Protein AF-A0A1G8WIM4-F1 (afdb_monomer_lite)

Structure (mmCIF, N/CA/C/O backbone):
data_AF-A0A1G8WIM4-F1
#
_entry.id   AF-A0A1G8WIM4-F1
#
loop_
_atom_site.group_PDB
_atom_site.id
_atom_site.type_symbol
_atom_site.label_atom_id
_atom_site.label_alt_id
_atom_site.label_comp_id
_atom_site.label_asym_id
_atom_site.label_entity_id
_atom_site.label_seq_id
_atom_site.pdbx_PDB_ins_code
_atom_site.Cartn_x
_atom_site.Cartn_y
_atom_site.Cartn_z
_atom_site.occupancy
_atom_site.B_iso_or_equiv
_atom_site.auth_seq_id
_atom_site.auth_comp_id
_atom_site.auth_asym_id
_atom_site.auth_atom_id
_atom_site.pdbx_PDB_model_num
ATOM 1 N N . MET A 1 1 ? 25.797 -44.965 15.305 1.00 33.16 1 MET A N 1
ATOM 2 C CA . MET A 1 1 ? 24.489 -44.712 14.661 1.00 33.16 1 MET A CA 1
ATOM 3 C C . MET A 1 1 ? 24.237 -43.220 14.837 1.00 33.16 1 MET A C 1
ATOM 5 O O . MET A 1 1 ? 23.707 -42.838 15.860 1.00 33.16 1 MET A O 1
ATOM 9 N N . ASN A 1 2 ? 24.920 -42.326 14.119 1.00 30.28 2 ASN A N 1
ATOM 10 C CA . ASN A 1 2 ? 24.835 -42.011 12.684 1.00 30.28 2 ASN A CA 1
ATOM 11 C C . ASN A 1 2 ? 23.398 -41.817 12.207 1.00 30.28 2 ASN A C 1
ATOM 13 O O . ASN A 1 2 ? 22.792 -42.790 11.785 1.00 30.28 2 ASN A O 1
ATOM 17 N N . LEU A 1 3 ? 22.921 -40.573 12.228 1.00 26.92 3 LEU A N 1
ATOM 18 C CA . LEU A 1 3 ? 22.074 -39.973 11.193 1.00 26.92 3 LEU A CA 1
ATOM 19 C C . LEU A 1 3 ? 22.177 -38.447 11.385 1.00 26.92 3 LEU A C 1
ATOM 21 O O . LEU A 1 3 ? 21.778 -37.928 12.417 1.00 26.92 3 LEU A O 1
ATOM 25 N N . ARG A 1 4 ? 23.078 -37.820 10.622 1.00 27.20 4 ARG A N 1
ATOM 26 C CA . ARG A 1 4 ? 22.805 -37.018 9.411 1.00 27.20 4 ARG A CA 1
ATOM 27 C C . ARG A 1 4 ? 22.527 -35.561 9.780 1.00 27.20 4 ARG A C 1
ATOM 29 O O . ARG A 1 4 ? 21.407 -35.194 10.099 1.00 27.20 4 ARG A O 1
ATOM 36 N N . GLY A 1 5 ? 23.604 -34.775 9.743 1.00 26.34 5 GLY A N 1
ATOM 37 C CA . GLY A 1 5 ? 23.534 -33.324 9.733 1.00 26.34 5 GLY A CA 1
ATOM 38 C C . GLY A 1 5 ? 22.832 -32.849 8.468 1.00 26.34 5 GLY A C 1
ATOM 39 O O . GLY A 1 5 ? 23.111 -33.345 7.375 1.00 26.34 5 GLY A O 1
ATOM 40 N N . VAL A 1 6 ? 21.909 -31.915 8.651 1.00 29.17 6 VAL A N 1
ATOM 41 C CA . VAL A 1 6 ? 21.393 -31.078 7.578 1.00 29.17 6 VAL A CA 1
ATOM 42 C C . VAL A 1 6 ? 22.391 -29.938 7.450 1.00 29.17 6 VAL A C 1
ATOM 44 O O . VAL A 1 6 ? 22.546 -29.123 8.355 1.00 29.17 6 VAL A O 1
ATOM 47 N N . VAL A 1 7 ? 23.148 -29.964 6.359 1.00 27.52 7 VAL A N 1
ATOM 48 C CA . VAL A 1 7 ? 23.887 -28.802 5.881 1.00 27.52 7 VAL A CA 1
ATOM 49 C C . VAL A 1 7 ? 22.820 -27.888 5.291 1.00 27.52 7 VAL A C 1
ATOM 51 O O . VAL A 1 7 ? 22.342 -28.149 4.193 1.00 27.52 7 VAL A O 1
ATOM 54 N N . ALA A 1 8 ? 22.383 -26.890 6.058 1.00 30.11 8 ALA A N 1
ATOM 55 C CA . ALA A 1 8 ? 21.673 -25.747 5.507 1.00 30.11 8 ALA A CA 1
ATOM 56 C C . ALA A 1 8 ? 22.700 -24.987 4.661 1.00 30.11 8 ALA A C 1
ATOM 58 O O . ALA A 1 8 ? 23.622 -24.363 5.188 1.00 30.11 8 ALA A O 1
ATOM 59 N N . GLY A 1 9 ? 22.640 -25.198 3.348 1.00 26.03 9 GLY A N 1
ATOM 60 C CA . GLY A 1 9 ? 23.455 -24.470 2.393 1.00 26.03 9 GLY A CA 1
ATOM 61 C C . GLY A 1 9 ? 22.952 -23.039 2.343 1.00 26.03 9 GLY A C 1
ATOM 62 O O . GLY A 1 9 ? 21.889 -22.790 1.795 1.00 26.03 9 GLY A O 1
ATOM 63 N N . ALA A 1 10 ? 23.713 -22.127 2.940 1.00 32.84 10 ALA A N 1
ATOM 64 C CA . ALA A 1 10 ? 23.569 -20.699 2.729 1.00 32.84 10 ALA A CA 1
ATOM 65 C C . ALA A 1 10 ? 23.830 -20.400 1.245 1.00 32.84 10 ALA A C 1
ATOM 67 O O . ALA A 1 10 ? 24.981 -20.377 0.801 1.00 32.84 10 ALA A O 1
ATOM 68 N N . LEU A 1 11 ? 22.761 -20.218 0.474 1.00 33.84 11 LEU A N 1
ATOM 69 C CA . LEU A 1 11 ? 22.814 -19.550 -0.819 1.00 33.84 11 LEU A CA 1
ATOM 70 C C . LEU A 1 11 ? 22.749 -18.052 -0.532 1.00 33.84 11 LEU A C 1
ATOM 72 O O . LEU A 1 11 ? 21.687 -17.447 -0.499 1.00 33.84 11 LEU A O 1
ATOM 76 N N . ALA A 1 12 ? 23.918 -17.466 -0.274 1.00 33.84 12 ALA A N 1
ATOM 77 C CA . ALA A 1 12 ? 24.095 -16.029 -0.384 1.00 33.84 12 ALA A CA 1
ATOM 78 C C . ALA A 1 12 ? 23.872 -15.665 -1.859 1.00 33.84 12 ALA A C 1
ATOM 80 O O . ALA A 1 12 ? 24.777 -15.815 -2.681 1.00 33.84 12 ALA A O 1
ATOM 81 N N . LEU A 1 13 ? 22.644 -15.276 -2.204 1.00 44.47 13 LEU A N 1
ATOM 82 C CA . LEU A 1 13 ? 22.266 -14.847 -3.546 1.00 44.47 13 LEU A CA 1
ATOM 83 C C . LEU A 1 13 ? 22.893 -13.480 -3.815 1.00 44.47 13 LEU A C 1
ATOM 85 O O . LEU A 1 13 ? 22.292 -12.426 -3.617 1.00 44.47 13 LEU A O 1
ATOM 89 N N . ALA A 1 14 ? 24.141 -13.510 -4.269 1.00 37.72 14 ALA A N 1
ATOM 90 C CA . ALA A 1 14 ? 24.820 -12.378 -4.871 1.00 37.72 14 ALA A CA 1
ATOM 91 C C . ALA A 1 14 ? 24.274 -12.139 -6.291 1.00 37.72 14 ALA A C 1
ATOM 93 O O . ALA A 1 14 ? 25.011 -12.229 -7.263 1.00 37.72 14 ALA A O 1
ATOM 94 N N . LEU A 1 15 ? 22.989 -11.795 -6.425 1.00 42.91 15 LEU A N 1
ATOM 95 C CA . LEU A 1 15 ? 22.410 -11.378 -7.712 1.00 42.91 15 LEU A CA 1
ATOM 96 C C . LEU A 1 15 ? 22.762 -9.924 -8.089 1.00 42.91 15 LEU A C 1
ATOM 98 O O . LEU A 1 15 ? 22.266 -9.383 -9.071 1.00 42.91 15 LEU A O 1
ATOM 102 N N . THR A 1 16 ? 23.678 -9.288 -7.354 1.00 46.38 16 THR A N 1
ATOM 103 C CA . THR A 1 16 ? 24.253 -7.985 -7.705 1.00 46.38 16 THR A CA 1
ATOM 104 C C . THR A 1 16 ? 25.777 -8.031 -7.591 1.00 46.38 16 THR A C 1
ATOM 106 O O . THR A 1 16 ? 26.368 -7.483 -6.660 1.00 46.38 16 THR A O 1
ATOM 109 N N . GLY A 1 17 ? 26.453 -8.708 -8.522 1.00 39.34 17 GLY A N 1
ATOM 110 C CA . GLY A 1 17 ? 27.916 -8.676 -8.545 1.00 39.34 17 GLY A CA 1
ATOM 111 C C . GLY A 1 17 ? 28.580 -9.536 -9.614 1.00 39.34 17 GLY A C 1
ATOM 112 O O . GLY A 1 17 ? 28.962 -10.661 -9.333 1.00 39.34 17 GLY A O 1
ATOM 113 N N . CYS A 1 18 ? 28.867 -8.925 -10.771 1.00 39.56 18 CYS A N 1
ATOM 114 C CA . CYS A 1 18 ? 29.699 -9.424 -11.887 1.00 39.56 18 CYS A CA 1
ATOM 115 C C . CYS A 1 18 ? 28.986 -10.131 -13.058 1.00 39.56 18 CYS A C 1
ATOM 117 O O . CYS A 1 18 ? 29.574 -11.001 -13.695 1.00 39.56 18 CYS A O 1
ATOM 119 N N . GLY A 1 19 ? 27.783 -9.691 -13.431 1.00 42.28 19 GLY A N 1
ATOM 120 C CA . GLY A 1 19 ? 27.241 -9.915 -14.778 1.00 42.28 19 GLY A CA 1
ATOM 121 C C . GLY A 1 19 ? 27.722 -8.842 -15.766 1.00 42.28 19 GLY A C 1
ATOM 122 O O . GLY A 1 19 ? 27.848 -7.670 -15.408 1.00 42.28 19 GLY A O 1
ATOM 123 N N . THR A 1 20 ? 28.011 -9.216 -17.017 1.00 42.28 20 THR A N 1
ATOM 124 C CA . THR A 1 20 ? 28.335 -8.235 -18.071 1.00 42.28 20 THR A CA 1
ATOM 125 C C . THR A 1 20 ? 27.023 -7.692 -18.630 1.00 42.28 20 THR A C 1
ATOM 127 O O . THR A 1 20 ? 26.281 -8.452 -19.238 1.00 42.28 20 THR A O 1
ATOM 130 N N . ALA A 1 21 ? 26.729 -6.404 -18.427 1.00 50.19 21 ALA A N 1
ATOM 131 C CA . ALA A 1 21 ? 25.498 -5.789 -18.926 1.00 50.19 21 ALA A CA 1
ATOM 132 C C . ALA A 1 21 ? 25.381 -5.929 -20.456 1.00 50.19 21 ALA A C 1
ATOM 134 O O . ALA A 1 21 ? 26.256 -5.473 -21.204 1.00 50.19 21 ALA A O 1
ATOM 135 N N . THR A 1 22 ? 24.300 -6.543 -20.929 1.00 52.84 22 THR A N 1
ATOM 136 C CA . THR A 1 22 ? 24.004 -6.715 -22.354 1.00 52.84 22 THR A CA 1
ATOM 137 C C . THR A 1 22 ? 23.179 -5.530 -22.860 1.00 52.84 22 THR A C 1
ATOM 139 O O . THR A 1 22 ? 22.085 -5.253 -22.382 1.00 52.84 22 THR A O 1
ATOM 142 N N . MET A 1 23 ? 23.681 -4.809 -23.871 1.00 41.31 23 MET A N 1
ATOM 143 C CA . MET A 1 23 ? 22.887 -3.809 -24.601 1.00 41.31 23 MET A CA 1
ATOM 144 C C . MET A 1 23 ? 21.951 -4.531 -25.583 1.00 41.31 23 MET A C 1
ATOM 146 O O . MET A 1 23 ? 22.309 -4.711 -26.748 1.00 41.31 23 MET A O 1
ATOM 150 N N . GLY A 1 24 ? 20.792 -5.005 -25.119 1.00 42.28 24 GLY A N 1
ATOM 151 C CA . GLY A 1 24 ? 19.876 -5.779 -25.970 1.00 42.28 24 GLY A CA 1
ATOM 152 C C . GLY A 1 24 ? 18.413 -5.892 -25.531 1.00 42.28 24 GLY A C 1
ATOM 153 O O . GLY A 1 24 ? 17.648 -6.541 -26.243 1.00 42.28 24 GLY A O 1
ATOM 154 N N . GLY A 1 25 ? 18.001 -5.282 -24.417 1.00 55.16 25 GLY A N 1
ATOM 155 C CA . GLY A 1 25 ? 16.616 -5.339 -23.945 1.00 55.16 25 GLY A CA 1
ATOM 156 C C . GLY A 1 25 ? 15.620 -4.563 -24.808 1.00 55.16 25 GLY A C 1
ATOM 157 O O . GLY A 1 25 ? 15.964 -3.593 -25.489 1.00 55.16 25 GLY A O 1
ATOM 158 N N . LYS A 1 26 ? 14.345 -4.970 -24.743 1.00 60.34 26 LYS A N 1
ATOM 159 C CA . LYS A 1 26 ? 13.217 -4.132 -25.186 1.00 60.34 26 LYS A CA 1
ATOM 160 C C . LYS A 1 26 ? 13.270 -2.781 -24.460 1.00 60.34 26 LYS A C 1
ATOM 162 O O . LYS A 1 26 ? 13.665 -2.721 -23.291 1.00 60.34 26 LYS A O 1
ATOM 167 N N . GLU A 1 27 ? 12.854 -1.716 -25.151 1.00 67.81 27 GLU A N 1
ATOM 168 C CA . GLU A 1 27 ? 12.740 -0.390 -24.538 1.00 67.81 27 GLU A CA 1
ATOM 169 C C . GLU A 1 27 ? 11.874 -0.469 -23.266 1.00 67.81 27 GLU A C 1
ATOM 171 O O . GLU A 1 27 ? 10.867 -1.193 -23.258 1.00 67.81 27 GLU A O 1
ATOM 176 N N . PRO A 1 28 ? 12.266 0.227 -22.182 1.00 75.75 28 PRO A N 1
ATOM 177 C CA . PRO A 1 28 ? 11.427 0.335 -21.000 1.00 75.75 28 PRO A CA 1
ATOM 178 C C . PRO A 1 28 ? 10.058 0.923 -21.360 1.00 75.75 28 PRO A C 1
ATOM 180 O O . PRO A 1 28 ? 9.949 1.756 -22.261 1.00 75.75 28 PRO A O 1
ATOM 183 N N . PHE A 1 29 ? 9.014 0.493 -20.657 1.00 83.50 29 PHE A N 1
ATOM 184 C CA . PHE A 1 29 ? 7.684 1.080 -20.807 1.00 83.50 29 PHE A CA 1
ATOM 185 C C . PHE A 1 29 ? 7.574 2.355 -19.974 1.00 83.50 29 PHE A C 1
ATOM 187 O O . PHE A 1 29 ? 8.261 2.511 -18.969 1.00 83.50 29 PHE A O 1
ATOM 194 N N . SER A 1 30 ? 6.708 3.269 -20.399 1.00 86.50 30 SER A N 1
ATOM 195 C CA . SER A 1 30 ? 6.348 4.458 -19.629 1.00 86.50 30 SER A CA 1
ATOM 196 C C . SER A 1 30 ? 5.085 4.201 -18.822 1.00 86.50 30 SER A C 1
ATOM 198 O O . SER A 1 30 ? 4.177 3.519 -19.302 1.00 86.50 30 SER A O 1
ATOM 200 N N . LEU A 1 31 ? 4.990 4.817 -17.649 1.00 93.44 31 LEU A N 1
ATOM 201 C CA . LEU A 1 31 ? 3.772 4.782 -16.857 1.00 93.44 31 LEU A CA 1
ATOM 202 C C . LEU A 1 31 ? 2.818 5.892 -17.331 1.00 93.44 31 LEU A C 1
ATOM 204 O O . LEU A 1 31 ? 3.231 7.052 -17.378 1.00 93.44 31 LEU A O 1
ATOM 208 N N . PRO A 1 32 ? 1.567 5.592 -17.717 1.00 95.06 32 PRO A N 1
ATOM 209 C CA . PRO A 1 32 ? 0.634 6.645 -18.083 1.00 95.06 32 PRO A CA 1
ATOM 210 C C . PRO A 1 32 ? 0.218 7.472 -16.870 1.00 95.06 32 PRO A C 1
ATOM 212 O O . PRO A 1 32 ? 0.096 6.950 -15.766 1.00 95.06 32 PRO A O 1
ATOM 215 N N . VAL A 1 33 ? -0.035 8.761 -17.095 1.00 94.50 33 VAL A N 1
ATOM 216 C CA . VAL A 1 33 ? -0.500 9.692 -16.063 1.00 94.50 33 VAL A CA 1
ATOM 217 C C . VAL A 1 33 ? -1.747 10.422 -16.538 1.00 94.50 33 VAL A C 1
ATOM 219 O O . VAL A 1 33 ? -1.848 10.867 -17.684 1.00 94.50 33 VAL A O 1
ATOM 222 N N . GLY A 1 34 ? -2.730 10.523 -15.650 1.00 90.81 34 GLY A N 1
ATOM 223 C CA . GLY A 1 34 ? -4.006 11.160 -15.939 1.00 90.81 34 GLY A CA 1
ATOM 224 C C . GLY A 1 34 ? -3.900 12.691 -15.980 1.00 90.81 34 GLY A C 1
ATOM 225 O O . GLY A 1 34 ? -3.025 13.278 -15.344 1.00 90.81 34 GLY A O 1
ATOM 226 N N . PRO A 1 35 ? -4.816 13.373 -16.689 1.00 87.69 35 PRO A N 1
ATOM 227 C CA . PRO A 1 35 ? -4.815 14.834 -16.790 1.00 87.69 35 PRO A CA 1
ATOM 228 C C . PRO A 1 35 ? -5.368 15.537 -15.540 1.00 87.69 35 PRO A C 1
ATOM 230 O O . PRO A 1 35 ? -5.268 16.760 -15.430 1.00 87.69 35 PRO A O 1
ATOM 233 N N . THR A 1 36 ? -5.997 14.796 -14.625 1.00 90.06 36 THR A N 1
ATOM 234 C CA . THR A 1 36 ? -6.619 15.331 -13.412 1.00 90.06 36 THR A CA 1
ATOM 235 C C . THR A 1 36 ? -6.201 14.529 -12.195 1.00 90.06 36 THR A C 1
ATOM 237 O O . THR A 1 36 ? -5.927 13.336 -12.293 1.00 90.06 36 THR A O 1
ATOM 240 N N . GLU A 1 37 ? -6.175 15.200 -11.045 1.00 91.75 37 GLU A N 1
ATOM 241 C CA . GLU A 1 37 ? -5.889 14.561 -9.767 1.00 91.75 37 GLU A CA 1
ATOM 242 C C . GLU A 1 37 ? -7.181 14.218 -9.004 1.00 91.75 37 GLU A C 1
ATOM 244 O O . GLU A 1 37 ? -8.225 14.890 -9.118 1.00 91.75 37 GLU A O 1
ATOM 249 N N . TRP A 1 38 ? -7.106 13.159 -8.204 1.00 93.00 38 TRP A N 1
ATOM 250 C CA . TRP A 1 38 ? -8.036 12.870 -7.114 1.00 93.00 38 TRP A CA 1
ATOM 251 C C . TRP A 1 38 ? -7.297 12.870 -5.774 1.00 93.00 38 TRP A C 1
ATOM 253 O O . TRP A 1 38 ? -6.069 12.912 -5.722 1.00 93.00 38 TRP A O 1
ATOM 263 N N . ASP A 1 39 ? -8.050 12.844 -4.681 1.00 93.00 39 ASP A N 1
ATOM 264 C CA . ASP A 1 39 ? -7.461 12.680 -3.358 1.00 93.00 39 ASP A CA 1
ATOM 265 C C . ASP A 1 39 ? -7.024 11.219 -3.168 1.00 93.00 39 ASP A C 1
ATOM 267 O O . ASP A 1 39 ? -7.824 10.366 -2.792 1.00 93.00 39 ASP A O 1
ATOM 271 N N . ALA A 1 40 ? -5.763 10.927 -3.492 1.00 90.88 40 ALA A N 1
ATOM 272 C CA . ALA A 1 40 ? -5.197 9.580 -3.427 1.00 90.88 40 ALA A CA 1
ATOM 273 C C . ALA A 1 40 ? -4.902 9.102 -1.989 1.00 90.88 40 ALA A C 1
ATOM 275 O O . ALA A 1 40 ? -4.469 7.964 -1.803 1.00 90.88 40 ALA A O 1
ATOM 276 N N . THR A 1 41 ? -5.122 9.943 -0.970 1.00 92.38 41 THR A N 1
ATOM 277 C CA . THR A 1 41 ? -5.069 9.525 0.442 1.00 92.38 41 THR A CA 1
ATOM 278 C C . THR A 1 41 ? -6.460 9.248 1.018 1.00 92.38 41 THR A C 1
ATOM 280 O O . THR A 1 41 ? -6.577 8.734 2.134 1.00 92.38 41 THR A O 1
ATOM 283 N N . ALA A 1 42 ? -7.526 9.526 0.260 1.00 94.69 42 ALA A N 1
ATOM 284 C CA . ALA A 1 42 ? -8.881 9.176 0.653 1.00 94.69 42 ALA A CA 1
ATOM 285 C C . ALA A 1 42 ? -9.070 7.647 0.725 1.00 94.69 42 ALA A C 1
ATOM 287 O O . ALA A 1 42 ? -8.436 6.911 -0.036 1.00 94.69 42 ALA A O 1
ATOM 288 N N . PRO A 1 43 ? -9.991 7.155 1.577 1.00 95.44 43 PRO A N 1
ATOM 289 C CA . PRO A 1 43 ? -10.331 5.741 1.620 1.00 95.44 43 PRO A CA 1
ATOM 290 C C . PRO A 1 43 ? -10.738 5.221 0.244 1.00 95.44 43 PRO A C 1
ATOM 292 O O . PRO A 1 43 ? -11.568 5.840 -0.435 1.00 95.44 43 PRO A O 1
ATOM 295 N N . ALA A 1 44 ? -10.186 4.069 -0.128 1.00 95.50 44 ALA A N 1
ATOM 296 C CA . ALA A 1 44 ? -10.434 3.463 -1.422 1.00 95.50 44 ALA A CA 1
ATOM 297 C C . ALA A 1 44 ? -10.712 1.970 -1.329 1.00 95.50 44 ALA A C 1
ATOM 299 O O . ALA A 1 44 ? -10.065 1.235 -0.580 1.00 95.50 44 ALA A O 1
ATOM 300 N N . TRP A 1 45 ? -11.704 1.541 -2.098 1.00 95.88 45 TRP A N 1
ATOM 301 C CA . TRP A 1 45 ? -12.111 0.150 -2.193 1.00 95.88 45 TRP A CA 1
ATOM 302 C C . TRP A 1 45 ? -12.724 -0.116 -3.555 1.00 95.88 45 TRP A C 1
ATOM 304 O O . TRP A 1 45 ? -13.410 0.731 -4.126 1.00 95.88 45 TRP A O 1
ATOM 314 N N . TYR A 1 46 ? -12.481 -1.307 -4.064 1.00 95.00 46 TYR A N 1
ATOM 315 C CA . TYR A 1 46 ? -13.130 -1.824 -5.248 1.00 95.00 46 TYR A CA 1
ATOM 316 C C . TYR A 1 46 ? -14.247 -2.773 -4.820 1.00 95.00 46 TYR A C 1
ATOM 318 O O . TYR A 1 46 ? -14.054 -3.595 -3.922 1.00 95.00 46 TYR A O 1
ATOM 326 N N . ALA A 1 47 ? -15.414 -2.627 -5.436 1.00 92.38 47 ALA A N 1
ATOM 327 C CA . ALA A 1 47 ? -16.552 -3.515 -5.272 1.00 92.38 47 ALA A CA 1
ATOM 328 C C . ALA A 1 47 ? -17.359 -3.560 -6.573 1.00 92.38 47 ALA A C 1
ATOM 330 O O . ALA A 1 47 ? -17.618 -2.513 -7.171 1.00 92.38 47 ALA A O 1
ATOM 331 N N . ASP A 1 48 ? -17.758 -4.758 -7.001 1.00 88.81 48 ASP A N 1
ATOM 332 C CA . ASP A 1 48 ? -18.679 -4.966 -8.129 1.00 88.81 48 ASP A CA 1
ATOM 333 C C . ASP A 1 48 ? -18.288 -4.186 -9.405 1.00 88.81 48 ASP A C 1
ATOM 335 O O . ASP A 1 48 ? -19.081 -3.435 -9.979 1.00 88.81 48 ASP A O 1
ATOM 339 N N . GLY A 1 49 ? -17.024 -4.290 -9.827 1.00 91.81 49 GLY A N 1
ATOM 340 C CA . GLY A 1 49 ? -16.522 -3.623 -11.036 1.00 91.81 49 GLY A CA 1
ATOM 341 C C . GLY A 1 49 ? -16.208 -2.131 -10.879 1.00 91.81 49 GLY A C 1
ATOM 342 O O . GLY A 1 49 ? -15.704 -1.503 -11.817 1.00 91.81 49 GLY A O 1
ATOM 343 N N . THR A 1 50 ? -16.469 -1.555 -9.704 1.00 95.38 50 THR A N 1
ATOM 344 C CA . THR A 1 50 ? -16.330 -0.122 -9.430 1.00 95.38 50 THR A CA 1
ATOM 345 C C . THR A 1 50 ? -15.280 0.132 -8.360 1.00 95.38 50 THR A C 1
ATOM 347 O O . THR A 1 50 ? -15.365 -0.378 -7.247 1.00 95.38 50 THR A O 1
ATOM 350 N N . LEU A 1 51 ? -14.308 0.988 -8.667 1.00 96.69 51 LEU A N 1
ATOM 351 C CA . LEU A 1 51 ? -13.410 1.556 -7.671 1.00 96.69 51 LEU A CA 1
ATOM 352 C C . LEU A 1 51 ? -14.027 2.826 -7.088 1.00 96.69 51 LEU A C 1
ATOM 354 O O . LEU A 1 51 ? -14.372 3.762 -7.810 1.00 96.69 51 LEU A O 1
ATOM 358 N N . HIS A 1 52 ? -14.101 2.875 -5.769 1.00 96.31 52 HIS A N 1
ATOM 359 C CA . HIS A 1 52 ? -14.476 4.038 -4.985 1.00 96.31 52 HIS A CA 1
ATOM 360 C C . HIS A 1 52 ? -13.216 4.690 -4.416 1.00 96.31 52 HIS A C 1
ATOM 362 O O . HIS A 1 52 ? -12.364 4.001 -3.863 1.00 96.31 52 HIS A O 1
ATOM 368 N N . VAL A 1 53 ? -13.113 6.016 -4.528 1.00 96.06 53 VAL A N 1
ATOM 369 C CA . VAL A 1 53 ? -12.014 6.819 -3.966 1.00 96.06 53 VAL A CA 1
ATOM 370 C C . VAL A 1 53 ? -12.620 8.052 -3.304 1.00 96.06 53 VAL A C 1
ATOM 372 O O . VAL A 1 53 ? -13.031 9.006 -3.977 1.00 96.06 53 VAL A O 1
ATOM 375 N N . GLY A 1 54 ? -12.750 8.022 -1.978 1.00 93.19 54 GLY A N 1
ATOM 376 C CA . GLY A 1 54 ? -13.477 9.043 -1.226 1.00 93.19 54 GLY A CA 1
ATOM 377 C C . GLY A 1 54 ? -14.914 9.217 -1.737 1.00 93.19 54 GLY A C 1
ATOM 378 O O . GLY A 1 54 ? -15.755 8.338 -1.581 1.00 93.19 54 GLY A O 1
ATOM 379 N N . GLN A 1 55 ? -15.209 10.368 -2.350 1.00 90.94 55 GLN A N 1
ATOM 380 C CA . GLN A 1 55 ? -16.526 10.665 -2.943 1.00 90.94 55 GLN A CA 1
ATOM 381 C C . GLN A 1 55 ? -16.620 10.359 -4.447 1.00 90.94 55 GLN A C 1
ATOM 383 O O . GLN A 1 55 ? -17.680 10.554 -5.046 1.00 90.94 55 GLN A O 1
ATOM 388 N N . ARG A 1 56 ? -15.519 9.946 -5.081 1.00 94.06 56 ARG A N 1
ATOM 389 C CA . ARG A 1 56 ? -15.462 9.637 -6.512 1.00 94.06 56 ARG A CA 1
ATOM 390 C C . ARG A 1 56 ? -15.597 8.140 -6.749 1.00 94.06 56 ARG A C 1
ATOM 392 O O . ARG A 1 56 ? -15.318 7.329 -5.871 1.00 94.06 56 ARG A O 1
ATOM 399 N N . THR A 1 57 ? -16.016 7.800 -7.962 1.00 95.56 57 THR A N 1
ATOM 400 C CA . THR A 1 57 ? -16.075 6.419 -8.444 1.00 95.56 57 THR A CA 1
ATOM 401 C C . THR A 1 57 ? -15.573 6.357 -9.879 1.00 95.56 57 THR A C 1
ATOM 403 O O . THR A 1 57 ? -15.768 7.317 -10.629 1.00 95.56 57 THR A O 1
ATOM 406 N N . VAL A 1 58 ? -14.927 5.251 -10.241 1.00 96.25 58 VAL A N 1
ATOM 407 C CA . VAL A 1 58 ? -14.531 4.917 -11.614 1.00 96.25 58 VAL A CA 1
ATOM 408 C C . VAL A 1 58 ? -14.790 3.434 -11.873 1.00 96.25 58 VAL A C 1
ATOM 410 O O . VAL A 1 58 ? -14.613 2.602 -10.985 1.00 96.25 58 VAL A O 1
ATOM 413 N N . GLU A 1 59 ? -15.220 3.098 -13.084 1.00 96.12 59 GLU A N 1
ATOM 414 C CA . GLU A 1 59 ? -15.411 1.706 -13.499 1.00 96.12 59 GLU A CA 1
ATOM 415 C C . GLU A 1 59 ? -14.059 1.100 -13.900 1.00 96.12 59 GLU A C 1
ATOM 417 O O . GLU A 1 59 ? -13.365 1.649 -14.759 1.00 96.12 59 GLU A O 1
ATOM 422 N N . LEU A 1 60 ? -13.691 -0.029 -13.289 1.00 94.69 60 LEU A N 1
ATOM 423 C CA . LEU A 1 60 ? -12.520 -0.832 -13.679 1.00 94.69 60 LEU A CA 1
ATOM 424 C C . LEU A 1 60 ? -12.927 -2.088 -14.467 1.00 94.69 60 LEU A C 1
ATOM 426 O O . LEU A 1 60 ? -12.139 -2.623 -15.250 1.00 94.69 60 LEU A O 1
ATOM 430 N N . GLY A 1 61 ? -14.187 -2.509 -14.319 1.00 89.94 61 GLY A N 1
ATOM 431 C CA . GLY A 1 61 ? -14.722 -3.746 -14.879 1.00 89.94 61 GLY A CA 1
ATOM 432 C C . GLY A 1 61 ? -14.545 -4.930 -13.934 1.00 89.94 61 GLY A C 1
ATOM 433 O O . GLY A 1 61 ? -13.916 -4.817 -12.892 1.00 89.94 61 GLY A O 1
ATOM 434 N N . ASP A 1 62 ? -15.109 -6.070 -14.320 1.00 81.06 62 ASP A N 1
ATOM 435 C CA . ASP A 1 62 ? -15.459 -7.161 -13.396 1.00 81.06 62 ASP A CA 1
ATOM 436 C C . ASP A 1 62 ? -14.272 -7.962 -12.835 1.00 81.06 62 ASP A C 1
ATOM 438 O O . ASP A 1 62 ? -14.460 -8.836 -11.995 1.00 81.06 62 ASP A O 1
ATOM 442 N N . ARG A 1 63 ? -13.048 -7.687 -13.296 1.00 87.44 63 ARG A N 1
ATOM 443 C CA . ARG A 1 63 ? -11.850 -8.409 -12.870 1.00 87.44 63 ARG A CA 1
ATOM 444 C C . ARG A 1 63 ? -10.712 -7.455 -12.569 1.00 87.44 63 ARG A C 1
ATOM 446 O O . ARG A 1 63 ? -10.069 -6.958 -13.493 1.00 87.44 63 ARG A O 1
ATOM 453 N N . VAL A 1 64 ? -10.439 -7.298 -11.282 1.00 91.31 64 VAL A N 1
ATOM 454 C CA . VAL A 1 64 ? -9.273 -6.615 -10.728 1.00 91.31 64 VAL A CA 1
ATOM 455 C C . VAL A 1 64 ? -8.623 -7.595 -9.760 1.00 91.31 64 VAL A C 1
ATOM 457 O O . VAL A 1 64 ? -9.312 -8.126 -8.895 1.00 91.31 64 VAL A O 1
ATOM 460 N N . ASP A 1 65 ? -7.330 -7.860 -9.932 1.00 90.69 65 ASP A N 1
ATOM 461 C CA . ASP A 1 65 ? -6.584 -8.777 -9.063 1.00 90.69 65 ASP A CA 1
ATOM 462 C C . ASP A 1 65 ? -5.956 -7.999 -7.883 1.00 90.6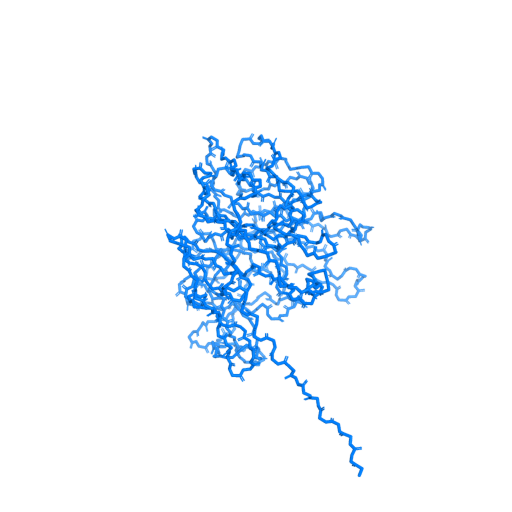9 65 ASP A C 1
ATOM 464 O O . ASP A 1 65 ? -6.097 -8.377 -6.722 1.00 90.69 65 ASP A O 1
ATOM 468 N N . HIS A 1 66 ? -5.355 -6.839 -8.174 1.00 91.50 66 HIS A N 1
ATOM 469 C CA . HIS A 1 66 ? -4.751 -5.916 -7.206 1.00 91.50 66 HIS A CA 1
ATOM 470 C C . HIS A 1 66 ? -4.823 -4.479 -7.735 1.00 91.50 66 HIS A C 1
ATOM 472 O O . HIS A 1 66 ? -4.909 -4.271 -8.948 1.00 91.50 66 HIS A O 1
ATOM 478 N N . PHE A 1 67 ? -4.781 -3.474 -6.857 1.00 94.69 67 PHE A N 1
ATOM 479 C CA . PHE A 1 67 ? -4.683 -2.074 -7.264 1.00 94.69 67 PHE A CA 1
ATOM 480 C C . PHE A 1 67 ? -3.902 -1.216 -6.265 1.00 94.69 67 PHE A C 1
ATOM 482 O O . PHE A 1 67 ? -3.886 -1.490 -5.061 1.00 94.69 67 PHE A O 1
ATOM 489 N N . VAL A 1 68 ? -3.313 -0.137 -6.785 1.00 95.44 68 VAL A N 1
ATOM 490 C CA . VAL A 1 68 ? -2.722 0.966 -6.020 1.00 95.44 68 VAL A CA 1
ATOM 491 C C . VAL A 1 68 ? -3.103 2.318 -6.628 1.00 95.44 68 VAL A C 1
ATOM 493 O O . VAL A 1 68 ? -3.208 2.481 -7.847 1.00 95.44 68 VAL A O 1
ATOM 496 N N . LEU A 1 69 ? -3.318 3.310 -5.774 1.00 95.38 69 LEU A N 1
ATOM 497 C CA . LEU A 1 69 ? -3.692 4.666 -6.138 1.00 95.38 69 LEU A CA 1
ATOM 498 C C . LEU A 1 69 ? -2.461 5.535 -6.383 1.00 95.38 69 LEU A C 1
ATOM 500 O O . LEU A 1 69 ? -1.620 5.729 -5.505 1.00 95.38 69 LEU A O 1
ATOM 504 N N . GLY A 1 70 ? -2.416 6.135 -7.568 1.00 94.75 70 GLY A N 1
ATOM 505 C CA . GLY A 1 70 ? -1.603 7.310 -7.846 1.00 94.75 70 GLY A CA 1
ATOM 506 C C . GLY A 1 70 ? -2.423 8.600 -7.704 1.00 94.75 70 GLY A C 1
ATOM 507 O O . GLY A 1 70 ? -3.651 8.558 -7.613 1.00 94.75 70 GLY A O 1
ATOM 508 N N . PRO A 1 71 ? -1.777 9.776 -7.736 1.00 93.75 71 PRO A N 1
ATOM 509 C CA . PRO A 1 71 ? -2.459 11.068 -7.697 1.00 93.75 71 PRO A CA 1
ATOM 510 C C . PRO A 1 71 ? -3.384 11.292 -8.900 1.00 93.75 71 PRO A C 1
ATOM 512 O O . PRO A 1 71 ? -4.415 11.942 -8.756 1.00 93.75 71 PRO A O 1
ATOM 515 N N . THR A 1 72 ? -3.039 10.752 -10.075 1.00 94.69 72 THR A N 1
ATOM 516 C CA . THR A 1 72 ? -3.736 11.027 -11.346 1.00 94.69 72 THR A CA 1
ATOM 517 C C . THR A 1 72 ? -4.663 9.901 -11.827 1.00 94.69 72 THR A C 1
ATOM 519 O O . THR A 1 72 ? -5.354 10.036 -12.843 1.00 94.69 72 THR A O 1
ATOM 522 N N . GLY A 1 73 ? -4.692 8.777 -11.112 1.00 95.88 73 GLY A N 1
ATOM 523 C CA . GLY A 1 73 ? -5.451 7.587 -11.480 1.00 95.88 73 GLY A CA 1
ATOM 524 C C . GLY A 1 73 ? -5.044 6.369 -10.656 1.00 95.88 73 GLY A C 1
ATOM 525 O O . GLY A 1 73 ? -4.312 6.483 -9.675 1.00 95.88 73 GLY A O 1
ATOM 526 N N . VAL A 1 74 ? -5.546 5.203 -11.042 1.00 96.88 74 VAL A N 1
ATOM 527 C CA . VAL A 1 74 ? -5.283 3.917 -10.389 1.00 96.88 74 VAL A CA 1
ATOM 528 C C . VAL A 1 74 ? -4.488 3.014 -11.321 1.00 96.88 74 VAL A C 1
ATOM 530 O O . VAL A 1 74 ? -4.802 2.906 -12.509 1.00 96.88 74 VAL A O 1
ATOM 533 N N . TYR A 1 75 ? -3.487 2.343 -10.764 1.00 96.25 75 TYR A N 1
ATOM 534 C CA . TYR A 1 75 ? -2.761 1.258 -11.413 1.00 96.25 75 TYR A CA 1
ATOM 535 C C . TYR A 1 75 ? -3.283 -0.059 -10.861 1.00 96.25 75 TYR A C 1
ATOM 537 O O . TYR A 1 75 ? -3.399 -0.213 -9.645 1.00 96.25 75 TYR A O 1
ATOM 545 N N . TRP A 1 76 ? -3.642 -0.990 -11.735 1.00 95.81 76 TRP A N 1
ATOM 546 C CA . TRP A 1 76 ? -4.307 -2.219 -11.314 1.00 95.81 76 TRP A CA 1
ATOM 547 C C . TRP A 1 76 ? -3.957 -3.407 -12.200 1.00 95.81 76 TRP A C 1
ATOM 549 O O . TRP A 1 76 ? -3.587 -3.248 -13.363 1.00 95.81 76 TRP A O 1
ATOM 559 N N . MET A 1 77 ? -4.062 -4.604 -11.635 1.00 94.00 77 MET A N 1
ATOM 560 C CA . MET A 1 77 ? -3.682 -5.851 -12.286 1.00 94.00 77 MET A CA 1
ATOM 561 C C . MET A 1 77 ? -4.894 -6.616 -12.802 1.00 94.00 77 MET A C 1
ATOM 563 O O . MET A 1 77 ? -5.937 -6.691 -12.152 1.00 94.00 77 MET A O 1
ATOM 567 N N . ARG A 1 78 ? -4.735 -7.189 -13.999 1.00 93.06 78 ARG A N 1
ATOM 568 C CA . ARG A 1 78 ? -5.700 -8.100 -14.622 1.00 93.06 78 ARG A CA 1
ATOM 569 C C . ARG A 1 78 ? -4.994 -9.219 -15.373 1.00 93.06 78 ARG A C 1
ATOM 571 O O . ARG A 1 78 ? -4.481 -9.006 -16.475 1.00 93.06 78 ARG A O 1
ATOM 578 N N . GLY A 1 79 ? -4.995 -10.421 -14.812 1.00 89.31 79 GLY A N 1
ATOM 579 C CA . GLY A 1 79 ? -4.390 -11.616 -15.395 1.00 89.31 79 GLY A CA 1
ATOM 580 C C . GLY A 1 79 ? -2.924 -11.404 -15.782 1.00 89.31 79 GLY A C 1
ATOM 581 O O . GLY A 1 79 ? -2.536 -11.738 -16.904 1.00 89.31 79 GLY A O 1
ATOM 582 N N . GLY A 1 80 ? -2.138 -10.767 -14.906 1.00 91.25 80 GLY A N 1
ATOM 583 C CA . GLY A 1 80 ? -0.728 -10.433 -15.160 1.00 91.25 80 GLY A CA 1
ATOM 584 C C . GLY A 1 80 ? -0.515 -9.257 -16.125 1.00 91.25 80 GLY A C 1
ATOM 585 O O . GLY A 1 80 ? 0.577 -9.081 -16.661 1.00 91.25 80 GLY A O 1
ATOM 586 N N . THR A 1 81 ? -1.549 -8.465 -16.403 1.00 94.81 81 THR A N 1
ATOM 587 C CA . THR A 1 81 ? -1.437 -7.228 -17.188 1.00 94.81 81 THR A CA 1
ATOM 588 C C . THR A 1 81 ? -1.644 -6.030 -16.280 1.00 94.81 81 THR A C 1
ATOM 590 O O . THR A 1 81 ? -2.680 -5.944 -15.625 1.00 94.81 81 THR A O 1
ATOM 593 N N . LEU A 1 82 ? -0.685 -5.107 -16.290 1.00 95.88 82 LEU A N 1
ATOM 594 C CA . LEU A 1 82 ? -0.800 -3.811 -15.647 1.00 95.88 82 LEU A CA 1
ATOM 595 C C . LEU A 1 82 ? -1.695 -2.908 -16.496 1.00 95.88 82 LEU A C 1
ATOM 597 O O . LEU A 1 82 ? -1.476 -2.704 -17.696 1.00 95.88 82 LEU A O 1
ATOM 601 N N . MET A 1 83 ? -2.709 -2.368 -15.849 1.00 97.19 83 MET A N 1
ATOM 602 C CA . MET A 1 83 ? -3.704 -1.467 -16.396 1.00 97.19 83 MET A CA 1
ATOM 603 C C . MET A 1 83 ? -3.599 -0.121 -15.678 1.00 97.19 83 MET A C 1
ATOM 605 O O . MET A 1 83 ? -3.181 -0.049 -14.522 1.00 97.19 83 MET A O 1
ATOM 609 N N . PHE A 1 84 ? -4.001 0.944 -16.362 1.00 97.62 84 PHE A N 1
ATOM 610 C CA . PHE A 1 84 ? -4.157 2.267 -15.774 1.00 97.62 84 PHE A CA 1
ATOM 611 C C . PHE A 1 84 ? -5.562 2.775 -16.060 1.00 97.62 84 PHE A C 1
ATOM 613 O O . PHE A 1 84 ? -6.032 2.686 -17.195 1.00 97.62 84 PHE A O 1
ATOM 620 N N . THR A 1 85 ? -6.216 3.331 -15.045 1.00 97.69 85 THR A N 1
ATOM 621 C CA . THR A 1 85 ? -7.470 4.069 -15.207 1.00 97.69 85 THR A CA 1
ATOM 622 C C . THR A 1 85 ? -7.300 5.460 -14.619 1.00 97.69 85 THR A C 1
ATOM 624 O O . THR A 1 85 ? -7.040 5.611 -13.426 1.00 97.69 85 THR A O 1
ATOM 627 N N . SER A 1 86 ? -7.442 6.492 -15.450 1.00 96.62 86 SER A N 1
ATOM 628 C CA . SER A 1 86 ? -7.316 7.881 -15.004 1.00 96.62 86 SER A CA 1
ATOM 629 C C . SER A 1 86 ? -8.429 8.267 -14.029 1.00 96.62 86 SER A C 1
ATOM 631 O O . SER A 1 86 ? -9.501 7.659 -14.012 1.00 96.62 86 SER A O 1
ATOM 633 N N . ALA A 1 87 ? -8.232 9.351 -13.277 1.00 93.62 87 ALA A N 1
ATOM 634 C CA . ALA A 1 87 ? -9.267 9.900 -12.396 1.00 93.62 87 ALA A CA 1
ATOM 635 C C . ALA A 1 87 ? -10.555 10.347 -13.132 1.00 93.62 87 ALA A C 1
ATOM 637 O O . ALA A 1 87 ? -11.580 10.579 -12.490 1.00 93.62 87 ALA A O 1
ATOM 638 N N . GLU A 1 88 ? -10.519 10.461 -14.466 1.00 93.06 88 GLU A N 1
ATOM 639 C CA . GLU A 1 88 ? -11.685 10.736 -15.321 1.00 93.06 88 GLU A CA 1
ATOM 640 C C . GLU A 1 88 ? -12.370 9.457 -15.845 1.00 93.06 88 GLU A C 1
ATOM 642 O O . GLU A 1 88 ? -13.404 9.549 -16.504 1.00 93.06 88 GLU A O 1
ATOM 647 N N . GLY A 1 89 ? -11.810 8.274 -15.566 1.00 94.50 89 GLY A N 1
ATOM 648 C CA . GLY A 1 89 ? -12.353 6.973 -15.970 1.00 94.50 89 GLY A CA 1
ATOM 649 C C . GLY A 1 89 ? -11.838 6.441 -17.312 1.00 94.50 89 GLY A C 1
ATOM 650 O O . GLY A 1 89 ? -12.364 5.451 -17.818 1.00 94.50 89 GLY A O 1
ATOM 651 N N . THR A 1 90 ? -10.815 7.059 -17.913 1.00 95.75 90 THR A N 1
ATOM 652 C CA . THR A 1 90 ? -10.204 6.521 -19.140 1.00 95.75 90 THR A CA 1
ATOM 653 C C . THR A 1 90 ? -9.261 5.384 -18.779 1.00 95.75 90 THR A C 1
ATOM 655 O O . THR A 1 90 ? -8.302 5.606 -18.045 1.00 95.75 90 THR A O 1
ATOM 658 N N . THR A 1 91 ? -9.521 4.190 -19.314 1.00 96.62 91 THR A N 1
ATOM 659 C CA . THR A 1 91 ? -8.715 2.989 -19.061 1.00 96.62 91 THR A CA 1
ATOM 660 C C . THR A 1 91 ? -7.825 2.651 -20.250 1.00 96.62 91 THR A C 1
ATOM 662 O O . THR A 1 91 ? -8.290 2.623 -21.391 1.00 96.62 91 THR A O 1
ATOM 665 N N . GLU A 1 92 ? -6.570 2.310 -19.979 1.00 96.44 92 GLU A N 1
ATOM 666 C CA . GLU A 1 92 ? -5.619 1.811 -20.966 1.00 96.44 92 GLU A CA 1
ATOM 667 C C . GLU A 1 92 ? -4.763 0.662 -20.422 1.00 96.44 92 GLU A C 1
ATOM 669 O O . GLU A 1 92 ? -4.593 0.478 -19.216 1.00 96.44 92 GLU A O 1
ATOM 674 N N . THR A 1 93 ? -4.244 -0.151 -21.339 1.00 96.31 93 THR A N 1
ATOM 675 C CA . THR A 1 93 ? -3.264 -1.187 -21.010 1.00 96.31 93 THR A CA 1
ATOM 676 C C . THR A 1 93 ? -1.887 -0.549 -20.932 1.00 96.31 93 THR A C 1
ATOM 678 O O . THR A 1 93 ? -1.445 0.050 -21.909 1.00 96.31 93 THR A O 1
ATOM 681 N N . VAL A 1 94 ? -1.215 -0.720 -19.795 1.00 94.88 94 VAL A N 1
ATOM 682 C CA . VAL A 1 94 ? 0.157 -0.249 -19.598 1.00 94.88 94 VAL A CA 1
ATOM 683 C C . VAL A 1 94 ? 1.120 -1.266 -20.189 1.00 94.88 94 VAL A C 1
ATOM 685 O O . VAL A 1 94 ? 1.845 -0.964 -21.132 1.00 94.88 94 VAL A O 1
ATOM 688 N N . GLU A 1 95 ? 1.112 -2.487 -19.652 1.00 94.00 95 GLU A N 1
ATOM 689 C CA . GLU A 1 95 ? 2.090 -3.510 -20.017 1.00 94.00 95 GLU A CA 1
ATOM 690 C C . GLU A 1 95 ? 1.678 -4.898 -19.518 1.00 94.00 95 GLU A C 1
ATOM 692 O O . GLU A 1 95 ? 1.038 -5.037 -18.475 1.00 94.00 95 GLU A O 1
ATOM 697 N N . LYS A 1 96 ? 2.089 -5.957 -20.223 1.00 93.31 96 LYS A N 1
ATOM 698 C CA . LYS A 1 96 ? 1.925 -7.330 -19.734 1.00 93.31 96 LYS A CA 1
ATOM 699 C C . LYS A 1 96 ? 3.118 -7.725 -18.864 1.00 93.31 96 LYS A C 1
ATOM 701 O O . LYS A 1 96 ? 4.018 -8.402 -19.340 1.00 93.31 96 LYS A O 1
ATOM 706 N N . VAL A 1 97 ? 3.096 -7.340 -17.593 1.00 90.69 97 VAL A N 1
ATOM 707 C CA . VAL A 1 97 ? 4.190 -7.601 -16.637 1.00 90.69 97 VAL A CA 1
ATOM 708 C C . VAL A 1 97 ? 4.277 -9.058 -16.163 1.00 90.69 97 VAL A C 1
ATOM 710 O O . VAL A 1 97 ? 5.295 -9.460 -15.610 1.00 90.69 97 VAL A O 1
ATOM 713 N N . VAL A 1 98 ? 3.235 -9.863 -16.411 1.00 89.00 98 VAL A N 1
ATOM 714 C CA . VAL A 1 98 ? 3.069 -11.287 -16.040 1.00 89.00 98 VAL A CA 1
ATOM 715 C C . VAL A 1 98 ? 2.974 -11.535 -14.531 1.00 89.00 98 VAL A C 1
ATOM 717 O O . VAL A 1 98 ? 2.281 -12.466 -14.128 1.00 89.00 98 VAL A O 1
ATOM 720 N N . TRP A 1 99 ? 3.573 -10.674 -13.713 1.00 83.25 99 TRP A N 1
ATOM 721 C CA . TRP A 1 99 ? 3.611 -10.796 -12.266 1.00 83.25 99 TRP A CA 1
ATOM 722 C C . TRP A 1 99 ? 2.729 -9.759 -11.560 1.00 83.25 99 TRP A C 1
ATOM 724 O O . TRP A 1 99 ? 2.737 -8.587 -11.927 1.00 83.25 99 TRP A O 1
ATOM 734 N N . ASP A 1 100 ? 1.992 -10.182 -10.531 1.00 82.56 100 ASP A N 1
ATOM 735 C CA . ASP A 1 100 ? 1.158 -9.310 -9.694 1.00 82.56 100 ASP A CA 1
ATOM 736 C C . ASP A 1 100 ? 1.933 -8.883 -8.437 1.00 82.56 100 ASP A C 1
ATOM 738 O O . ASP A 1 100 ? 2.076 -9.647 -7.484 1.00 82.56 100 ASP A O 1
ATOM 742 N N . ASN A 1 101 ? 2.561 -7.708 -8.495 1.00 87.19 101 ASN A N 1
ATOM 743 C CA . ASN A 1 101 ? 3.238 -7.074 -7.364 1.00 87.19 101 ASN A CA 1
ATOM 744 C C . ASN A 1 101 ? 3.251 -5.568 -7.596 1.00 87.19 101 ASN A C 1
ATOM 746 O O . ASN A 1 101 ? 4.032 -5.084 -8.418 1.00 87.19 101 ASN A O 1
ATOM 750 N N . LEU A 1 102 ? 2.408 -4.846 -6.866 1.00 92.38 102 LEU A N 1
ATOM 751 C CA . LEU A 1 102 ? 2.325 -3.393 -6.917 1.00 92.38 102 LEU A CA 1
ATOM 752 C C . LEU A 1 102 ? 2.731 -2.804 -5.567 1.00 92.38 102 LEU A C 1
ATOM 754 O O . LEU A 1 102 ? 2.264 -3.256 -4.524 1.00 92.38 102 LEU A O 1
ATOM 758 N N . ALA A 1 103 ? 3.544 -1.754 -5.587 1.00 94.12 103 ALA A N 1
ATOM 759 C CA . ALA A 1 103 ? 3.834 -0.948 -4.407 1.00 94.12 103 ALA A CA 1
ATOM 760 C C . ALA A 1 103 ? 3.753 0.541 -4.742 1.00 94.12 103 ALA A C 1
ATOM 762 O O . ALA A 1 103 ? 3.993 0.960 -5.877 1.00 94.12 103 ALA A O 1
ATOM 763 N N . VAL A 1 104 ? 3.435 1.350 -3.737 1.00 96.06 104 VAL A N 1
ATOM 764 C CA . VAL A 1 104 ? 3.370 2.804 -3.862 1.00 96.06 104 VAL A CA 1
ATOM 765 C C . VAL A 1 104 ? 3.928 3.463 -2.603 1.00 96.06 104 VAL A C 1
ATOM 767 O O . VAL A 1 104 ? 3.744 2.952 -1.498 1.00 96.06 104 VAL A O 1
ATOM 770 N N . SER A 1 105 ? 4.622 4.589 -2.762 1.00 96.56 105 SER A N 1
ATOM 771 C CA . SER A 1 105 ? 5.108 5.380 -1.631 1.00 96.56 105 SER A CA 1
ATOM 772 C C . SER A 1 105 ? 3.945 5.966 -0.826 1.00 96.56 105 SER A C 1
ATOM 774 O O . SER A 1 105 ? 2.866 6.213 -1.367 1.00 96.56 105 SER A O 1
ATOM 776 N N . ALA A 1 106 ? 4.155 6.247 0.465 1.00 94.88 106 ALA A N 1
ATOM 777 C CA . ALA A 1 106 ? 3.112 6.817 1.328 1.00 94.88 106 ALA A CA 1
ATOM 778 C C . ALA A 1 106 ? 2.518 8.133 0.788 1.00 94.88 106 ALA A C 1
ATOM 780 O O . ALA A 1 106 ? 1.320 8.374 0.903 1.00 94.88 106 ALA A O 1
ATOM 781 N N . ASP A 1 107 ? 3.342 8.970 0.150 1.00 94.25 107 ASP A N 1
ATOM 782 C CA . ASP A 1 107 ? 2.920 10.230 -0.479 1.00 94.25 107 ASP A CA 1
ATOM 783 C C . ASP A 1 107 ? 2.386 10.063 -1.914 1.00 94.25 107 ASP A C 1
ATOM 785 O O . ASP A 1 107 ? 2.084 11.049 -2.592 1.00 94.25 107 ASP A O 1
ATOM 789 N N . ARG A 1 108 ? 2.281 8.814 -2.380 1.00 94.94 108 ARG A N 1
ATOM 790 C CA . ARG A 1 108 ? 1.805 8.404 -3.704 1.00 94.94 108 ARG A CA 1
ATOM 791 C C . ARG A 1 108 ? 2.655 8.879 -4.876 1.00 94.94 108 ARG A C 1
ATOM 793 O O . ARG A 1 108 ? 2.205 8.774 -6.015 1.00 94.94 108 ARG A O 1
ATOM 800 N N . SER A 1 109 ? 3.846 9.421 -4.634 1.00 95.56 109 SER A N 1
ATOM 801 C CA . SER A 1 109 ? 4.702 9.993 -5.679 1.00 95.56 109 SER A CA 1
ATOM 802 C C . SER A 1 109 ? 5.471 8.953 -6.491 1.00 95.56 109 SER A C 1
ATOM 804 O O . SER A 1 109 ? 5.779 9.215 -7.652 1.00 95.56 109 SER A O 1
ATOM 806 N N . VAL A 1 110 ? 5.736 7.774 -5.921 1.00 97.56 110 VAL A N 1
ATOM 807 C CA . VAL A 1 110 ? 6.472 6.695 -6.585 1.00 97.56 110 VAL A CA 1
ATOM 808 C C . VAL A 1 110 ? 5.640 5.422 -6.616 1.00 97.56 110 VAL A C 1
ATOM 810 O O . VAL A 1 110 ? 5.131 4.981 -5.590 1.00 97.56 110 VAL A O 1
ATOM 813 N N . PHE A 1 111 ? 5.534 4.823 -7.798 1.00 97.00 111 PHE A N 1
ATOM 814 C CA . PHE A 1 111 ? 4.926 3.516 -8.035 1.00 97.00 111 PHE A CA 1
ATOM 815 C C . PHE A 1 111 ? 6.006 2.517 -8.442 1.00 97.00 111 PHE A C 1
ATOM 817 O O . PHE A 1 111 ? 6.878 2.859 -9.241 1.00 97.00 111 PHE A O 1
ATOM 824 N N . ALA A 1 112 ? 5.934 1.288 -7.938 1.00 96.00 112 ALA A N 1
ATOM 825 C CA . ALA A 1 112 ? 6.817 0.202 -8.335 1.00 96.00 112 ALA A CA 1
ATOM 826 C C . ALA A 1 112 ? 6.038 -1.061 -8.711 1.00 96.00 112 ALA A C 1
ATOM 828 O O . ALA A 1 112 ? 5.020 -1.387 -8.101 1.00 96.00 112 ALA A O 1
ATOM 829 N N . THR A 1 113 ? 6.558 -1.785 -9.703 1.00 94.25 113 THR A N 1
ATOM 830 C CA . THR A 1 113 ? 6.027 -3.074 -10.162 1.00 94.25 113 THR A CA 1
ATOM 831 C C . THR A 1 113 ? 7.155 -4.017 -10.556 1.00 94.25 113 THR A C 1
ATOM 833 O O . THR A 1 113 ? 8.268 -3.580 -10.863 1.00 94.25 113 THR A O 1
ATOM 836 N N . VAL A 1 114 ? 6.860 -5.316 -10.589 1.00 91.81 114 VAL A N 1
ATOM 837 C CA . VAL A 1 114 ? 7.787 -6.353 -11.064 1.00 91.81 114 VAL A CA 1
ATOM 838 C C . VAL A 1 114 ? 7.374 -6.829 -12.455 1.00 91.81 114 VAL A C 1
ATOM 840 O O . VAL A 1 114 ? 6.224 -7.194 -12.670 1.00 91.81 114 VAL A O 1
ATOM 843 N N . ASP A 1 115 ? 8.312 -6.827 -13.397 1.00 90.00 115 ASP A N 1
ATOM 844 C CA . ASP A 1 115 ? 8.162 -7.287 -14.775 1.00 90.00 115 ASP A CA 1
ATOM 845 C C . ASP A 1 115 ? 8.912 -8.610 -14.993 1.00 90.00 115 ASP A C 1
ATOM 847 O O . ASP A 1 115 ? 10.132 -8.676 -14.843 1.00 90.00 115 ASP A O 1
ATOM 851 N N . GLN A 1 116 ? 8.183 -9.654 -15.393 1.00 87.94 116 GLN A N 1
ATOM 852 C CA . GLN A 1 116 ? 8.720 -10.964 -15.787 1.00 87.94 116 GLN A CA 1
ATOM 853 C C . GLN A 1 116 ? 8.601 -11.220 -17.300 1.00 87.94 116 GLN A C 1
ATOM 855 O O . GLN A 1 116 ? 8.701 -12.349 -17.767 1.00 87.94 116 GLN A O 1
ATOM 860 N N . SER A 1 117 ? 8.308 -10.207 -18.110 1.00 86.75 117 SER A N 1
ATOM 861 C CA . SER A 1 117 ? 7.989 -10.410 -19.530 1.00 86.75 117 SER A CA 1
ATOM 862 C C . SER A 1 117 ? 9.131 -10.080 -20.494 1.00 86.75 117 SER A C 1
ATOM 864 O O . SER A 1 117 ? 9.004 -10.308 -21.705 1.00 86.75 117 SER A O 1
ATOM 866 N N . ARG A 1 118 ? 10.220 -9.472 -19.998 1.00 84.00 118 ARG A N 1
ATOM 867 C CA . ARG A 1 118 ? 11.265 -8.871 -20.850 1.00 84.00 118 ARG A CA 1
ATOM 868 C C . ARG A 1 118 ? 12.709 -9.021 -20.379 1.00 84.00 118 ARG A C 1
ATOM 870 O O . ARG A 1 118 ? 13.586 -8.653 -21.159 1.00 84.00 118 ARG A O 1
ATOM 877 N N . GLY A 1 119 ? 12.964 -9.522 -19.171 1.00 84.81 119 GLY A N 1
ATOM 878 C CA . GLY A 1 119 ? 14.333 -9.717 -18.686 1.00 84.81 119 GLY A CA 1
ATOM 879 C C . GLY A 1 119 ? 15.114 -10.746 -19.517 1.00 84.81 119 GLY A C 1
ATOM 880 O O . GLY A 1 119 ? 14.520 -11.460 -20.329 1.00 84.81 119 GLY A O 1
ATOM 881 N N . PRO A 1 120 ? 16.436 -10.863 -19.334 1.00 89.19 120 PRO A N 1
ATOM 882 C CA . PRO A 1 120 ? 17.192 -12.020 -19.816 1.00 89.19 120 PRO A CA 1
ATOM 883 C C . PRO A 1 120 ? 16.562 -13.334 -19.342 1.00 89.19 120 PRO A C 1
ATOM 885 O O . PRO A 1 120 ? 15.855 -13.346 -18.335 1.00 89.19 120 PRO A O 1
ATOM 888 N N . THR A 1 121 ? 16.776 -14.424 -20.074 1.00 90.94 121 THR A N 1
ATOM 889 C CA . THR A 1 121 ? 16.170 -15.725 -19.760 1.00 90.94 121 THR A CA 1
ATOM 890 C C . THR A 1 121 ? 17.208 -16.734 -19.305 1.00 90.94 121 THR A C 1
ATOM 892 O O . THR A 1 121 ? 18.352 -16.690 -19.753 1.00 90.94 121 THR A O 1
ATOM 895 N N . ASP A 1 122 ? 16.798 -17.673 -18.457 1.00 89.81 122 ASP A N 1
ATOM 896 C CA . ASP A 1 122 ? 17.586 -18.874 -18.180 1.00 89.81 122 ASP A CA 1
ATOM 897 C C . ASP A 1 122 ? 17.515 -19.891 -19.338 1.00 89.81 122 ASP A C 1
ATOM 899 O O . ASP A 1 122 ? 16.926 -19.637 -20.395 1.00 89.81 122 ASP A O 1
ATOM 903 N N . GLU A 1 123 ? 18.127 -21.065 -19.154 1.00 89.44 123 GLU A N 1
ATOM 904 C CA . GLU A 1 123 ? 18.102 -22.150 -20.148 1.00 89.44 123 GLU A CA 1
ATOM 905 C C . GLU A 1 123 ? 16.717 -22.801 -20.334 1.00 89.44 123 GLU A C 1
ATOM 907 O O . GLU A 1 123 ? 16.533 -23.617 -21.244 1.00 89.44 123 GLU A O 1
ATOM 912 N N . HIS A 1 124 ? 15.742 -22.427 -19.502 1.00 89.19 124 HIS A N 1
ATOM 913 C CA . HIS A 1 124 ? 14.358 -22.892 -19.521 1.00 89.19 124 HIS A CA 1
ATOM 914 C C . HIS A 1 124 ? 13.384 -21.851 -20.096 1.00 89.19 124 HIS A C 1
ATOM 916 O O . HIS A 1 124 ? 12.171 -22.036 -19.994 1.00 89.19 124 HIS A O 1
ATOM 922 N N . ASP A 1 125 ? 13.898 -20.789 -20.729 1.00 89.94 125 ASP A N 1
ATOM 923 C CA . ASP A 1 125 ? 13.127 -19.661 -21.265 1.00 89.94 125 ASP A CA 1
ATOM 924 C C . ASP A 1 125 ? 12.337 -18.884 -20.184 1.00 89.94 125 ASP A C 1
ATOM 926 O O . ASP A 1 125 ? 11.383 -18.163 -20.493 1.00 89.94 125 ASP A O 1
ATOM 930 N N . THR A 1 126 ? 12.730 -18.991 -18.909 1.00 89.50 126 THR A N 1
ATOM 931 C CA . THR A 1 126 ? 12.144 -18.207 -17.815 1.00 89.50 126 THR A CA 1
ATOM 932 C C . THR A 1 126 ? 12.852 -16.865 -17.724 1.00 89.50 126 THR A C 1
ATOM 934 O O . THR A 1 126 ? 14.071 -16.806 -17.599 1.00 89.50 126 THR A O 1
ATOM 937 N N . HIS A 1 127 ? 12.099 -15.768 -17.779 1.00 90.00 127 HIS A N 1
ATOM 938 C CA . HIS A 1 127 ? 12.658 -14.422 -17.662 1.00 90.00 127 HIS A CA 1
ATOM 939 C C . HIS A 1 127 ? 13.054 -14.090 -16.219 1.00 90.00 127 HIS A C 1
ATOM 941 O O . HIS A 1 127 ? 12.279 -14.321 -15.287 1.00 90.00 127 HIS A O 1
ATOM 947 N N . VAL A 1 128 ? 14.209 -13.440 -16.059 1.00 88.62 128 VAL A N 1
ATOM 948 C CA . VAL A 1 128 ? 14.618 -12.785 -14.814 1.00 88.62 128 VAL A CA 1
ATOM 949 C C . VAL A 1 128 ? 13.581 -11.724 -14.433 1.00 88.62 128 VAL A C 1
ATOM 951 O O . VAL A 1 128 ? 13.229 -10.873 -15.255 1.00 88.62 128 VAL A O 1
ATOM 954 N N . LEU A 1 129 ? 13.110 -11.756 -13.183 1.00 88.88 129 LEU A N 1
ATOM 955 C CA . LEU A 1 129 ? 12.244 -10.723 -12.612 1.00 88.88 129 LEU A CA 1
ATOM 956 C C . 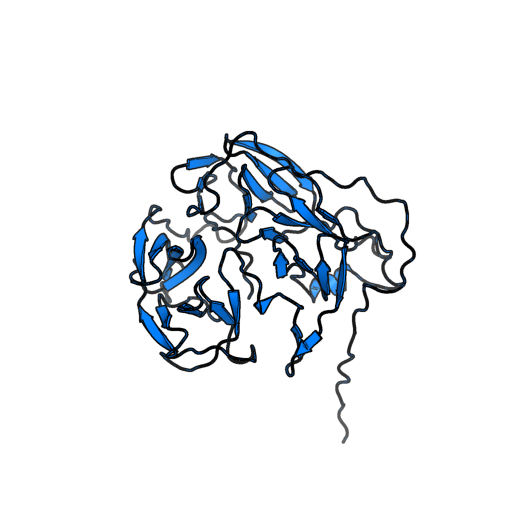LEU A 1 129 ? 12.991 -9.388 -12.524 1.00 88.88 129 LEU A C 1
ATOM 958 O O . LEU A 1 129 ? 14.064 -9.296 -11.929 1.00 88.88 129 LEU A O 1
ATOM 962 N N . GLN A 1 130 ? 12.396 -8.338 -13.081 1.00 89.69 130 GLN A N 1
ATOM 963 C CA . GLN A 1 130 ? 12.948 -6.986 -13.066 1.00 89.69 130 GLN A CA 1
ATOM 964 C C . GLN A 1 130 ? 11.995 -6.052 -12.342 1.00 89.69 130 GLN A C 1
ATOM 966 O O . GLN A 1 130 ? 10.828 -5.958 -12.708 1.00 89.69 130 GLN A O 1
ATOM 971 N N . VAL A 1 131 ? 12.476 -5.319 -11.344 1.00 92.75 131 VAL A N 1
ATOM 972 C CA . VAL A 1 131 ? 11.663 -4.278 -10.715 1.00 92.75 131 VAL A CA 1
ATOM 973 C C . VAL A 1 131 ? 11.822 -2.966 -11.479 1.00 92.75 131 VAL A C 1
ATOM 975 O O . VAL A 1 131 ? 12.915 -2.633 -11.944 1.00 92.75 131 VAL A O 1
ATOM 978 N N . ALA A 1 132 ? 10.731 -2.222 -11.624 1.00 94.31 132 ALA A N 1
ATOM 979 C CA . ALA A 1 132 ? 10.721 -0.885 -12.198 1.00 94.31 132 ALA A CA 1
ATOM 980 C C . ALA A 1 132 ? 9.961 0.072 -11.277 1.00 94.31 132 ALA A C 1
ATOM 982 O O . ALA A 1 132 ? 8.913 -0.291 -10.743 1.00 94.31 132 ALA A O 1
ATOM 983 N N . ALA A 1 133 ? 10.499 1.278 -11.101 1.00 96.69 133 ALA A N 1
ATOM 984 C CA . ALA A 1 133 ? 9.914 2.345 -10.300 1.00 96.69 133 ALA A CA 1
ATOM 985 C C . ALA A 1 133 ? 9.718 3.606 -11.145 1.00 96.69 133 ALA A C 1
ATOM 987 O O . ALA A 1 133 ? 10.550 3.935 -11.996 1.00 96.69 133 ALA A O 1
ATOM 988 N N . PHE A 1 134 ? 8.627 4.318 -10.892 1.00 97.25 134 PHE A N 1
ATOM 989 C CA . PHE A 1 134 ? 8.134 5.404 -11.729 1.00 97.25 134 PHE A CA 1
ATOM 990 C C . PHE A 1 134 ? 7.629 6.570 -10.884 1.00 97.25 134 PHE A C 1
ATOM 992 O O . PHE A 1 134 ? 6.983 6.355 -9.858 1.00 97.25 134 PHE A O 1
ATOM 999 N N . ASP A 1 135 ? 7.849 7.791 -11.361 1.00 96.44 135 ASP A N 1
ATOM 1000 C CA . ASP A 1 135 ? 7.169 8.981 -10.854 1.00 96.44 135 ASP A CA 1
ATOM 1001 C C . ASP A 1 135 ? 5.711 8.971 -11.337 1.00 96.44 135 ASP A C 1
ATOM 1003 O O . ASP A 1 135 ? 5.422 8.923 -12.535 1.00 96.44 135 ASP A O 1
ATOM 1007 N N . THR A 1 136 ? 4.769 9.006 -10.401 1.00 95.81 136 THR A N 1
ATOM 1008 C CA . THR A 1 136 ? 3.331 8.871 -10.684 1.00 95.81 136 THR A CA 1
ATOM 1009 C C . THR A 1 136 ? 2.675 10.143 -11.222 1.00 95.81 136 THR A C 1
ATOM 1011 O O . THR A 1 136 ? 1.512 10.109 -11.638 1.00 95.81 136 THR A O 1
ATOM 1014 N N . ARG A 1 137 ? 3.383 11.277 -11.197 1.00 93.81 137 ARG A N 1
ATOM 1015 C CA . ARG A 1 137 ? 2.924 12.559 -11.746 1.00 93.81 137 ARG A CA 1
ATOM 1016 C C . ARG A 1 137 ? 3.433 12.787 -13.158 1.00 93.81 137 ARG A C 1
ATOM 1018 O O . ARG A 1 137 ? 2.721 13.391 -13.957 1.00 93.81 137 ARG A O 1
ATOM 1025 N N . THR A 1 138 ? 4.649 12.346 -13.464 1.00 93.75 138 THR A N 1
ATOM 1026 C CA . THR A 1 138 ? 5.264 12.546 -14.786 1.00 93.75 138 THR A CA 1
ATOM 1027 C C . THR A 1 138 ? 5.214 11.301 -15.664 1.00 93.75 138 THR A C 1
ATOM 1029 O O . THR A 1 138 ? 5.290 11.427 -16.886 1.00 93.75 138 THR A O 1
ATOM 1032 N N . GLY A 1 139 ? 5.088 10.117 -15.064 1.00 94.56 139 GLY A N 1
ATOM 1033 C CA . GLY A 1 139 ? 5.200 8.830 -15.746 1.00 94.56 139 GLY A CA 1
ATOM 1034 C C . GLY A 1 139 ? 6.644 8.419 -16.047 1.00 94.56 139 GLY A C 1
ATOM 1035 O O . GLY A 1 139 ? 6.876 7.399 -16.704 1.00 94.56 139 GLY A O 1
ATOM 1036 N N . GLU A 1 140 ? 7.618 9.222 -15.607 1.00 94.12 140 GLU A N 1
ATOM 1037 C CA . GLU A 1 140 ? 9.041 8.984 -15.825 1.00 94.12 140 GLU A CA 1
ATOM 1038 C C . GLU A 1 140 ? 9.504 7.757 -15.042 1.00 94.12 140 GLU A C 1
ATOM 1040 O O . GLU A 1 140 ? 9.220 7.613 -13.854 1.00 94.12 140 GLU A O 1
ATOM 1045 N N . GLN A 1 141 ? 10.248 6.875 -15.706 1.00 94.19 141 GLN A N 1
ATOM 1046 C CA . GLN A 1 141 ? 10.879 5.747 -15.039 1.00 94.19 141 GLN A CA 1
ATOM 1047 C C . GLN A 1 141 ? 12.100 6.233 -14.254 1.00 94.19 141 GLN A C 1
ATOM 1049 O O . GLN A 1 141 ? 13.096 6.648 -14.845 1.00 94.19 141 GLN A O 1
ATOM 1054 N N . LEU A 1 142 ? 12.025 6.131 -12.931 1.00 94.88 142 LEU A N 1
ATOM 1055 C CA . LEU A 1 142 ? 13.096 6.492 -12.003 1.00 94.88 142 LEU A CA 1
ATOM 1056 C C . LEU A 1 142 ? 14.168 5.402 -11.952 1.00 94.88 142 LEU A C 1
ATOM 1058 O O . LEU A 1 142 ? 15.361 5.685 -11.929 1.00 94.88 142 LEU A O 1
ATOM 1062 N N . TYR A 1 143 ? 13.736 4.141 -11.975 1.00 94.75 143 TYR A N 1
ATOM 1063 C CA . TYR A 1 143 ? 14.626 2.991 -11.906 1.00 94.75 143 TYR A CA 1
ATOM 1064 C C . TYR A 1 143 ? 14.051 1.800 -12.672 1.00 94.75 143 TYR A C 1
ATOM 1066 O O . TYR A 1 143 ? 12.839 1.602 -12.724 1.00 94.75 143 TYR A O 1
ATOM 1074 N N . ARG A 1 144 ? 14.937 0.976 -13.231 1.00 92.06 144 ARG A N 1
ATOM 1075 C CA . ARG A 1 144 ? 14.640 -0.386 -13.684 1.00 92.06 144 ARG A CA 1
ATOM 1076 C C . ARG A 1 144 ? 15.861 -1.252 -13.420 1.00 92.06 144 ARG A C 1
ATOM 1078 O O . ARG A 1 144 ? 16.979 -0.818 -13.705 1.00 92.06 144 ARG A O 1
ATOM 1085 N N . THR A 1 145 ? 15.650 -2.470 -12.926 1.00 89.50 145 THR A N 1
ATOM 1086 C CA . THR A 1 145 ? 16.726 -3.456 -12.778 1.00 89.50 145 THR A CA 1
ATOM 1087 C C . THR A 1 145 ? 17.462 -3.615 -14.113 1.00 89.50 145 THR A C 1
ATOM 1089 O O . THR A 1 145 ? 16.814 -3.904 -15.122 1.00 89.50 145 THR A O 1
ATOM 1092 N N . PRO A 1 146 ? 18.794 -3.429 -14.155 1.00 86.56 146 PRO A N 1
ATOM 1093 C CA . PRO A 1 146 ? 19.563 -3.630 -15.377 1.00 86.56 146 PRO A CA 1
ATOM 1094 C C . PRO A 1 146 ? 19.408 -5.053 -15.921 1.00 86.56 146 PRO A C 1
ATOM 1096 O O . PRO A 1 146 ? 19.315 -6.006 -15.149 1.00 86.56 146 PRO A O 1
ATOM 1099 N N . ASP A 1 147 ? 19.445 -5.205 -17.245 1.00 85.69 147 ASP A N 1
ATOM 1100 C CA . ASP A 1 147 ? 19.484 -6.526 -17.876 1.00 85.69 147 ASP A CA 1
ATOM 1101 C C . ASP A 1 147 ? 20.810 -7.224 -17.507 1.00 85.69 147 ASP A C 1
ATOM 1103 O O . ASP A 1 147 ? 21.898 -6.772 -17.882 1.00 85.69 147 ASP A O 1
ATOM 1107 N N . GLN A 1 148 ? 20.713 -8.313 -16.741 1.00 83.12 148 GLN A N 1
ATOM 1108 C CA . GLN A 1 148 ? 21.824 -9.190 -16.371 1.00 83.12 148 GLN A CA 1
ATOM 1109 C C . GLN A 1 148 ? 21.435 -10.636 -16.675 1.00 83.12 148 GLN A C 1
ATOM 1111 O O . GLN A 1 148 ? 20.354 -11.075 -16.283 1.00 83.12 148 GLN A O 1
ATOM 1116 N N . GLU A 1 149 ? 22.300 -11.350 -17.398 1.00 85.94 149 GLU A N 1
ATOM 1117 C CA . GLU A 1 149 ? 22.095 -12.773 -17.682 1.00 85.94 149 GLU A CA 1
ATOM 1118 C C . GLU A 1 149 ? 22.067 -13.572 -16.368 1.00 85.94 149 GLU A C 1
ATOM 1120 O O . GLU A 1 149 ? 22.897 -13.301 -15.488 1.00 85.94 149 GLU A O 1
ATOM 1125 N N . PRO A 1 150 ? 21.143 -14.536 -16.215 1.00 84.44 150 PRO A N 1
ATOM 1126 C CA . PRO A 1 150 ? 21.151 -15.429 -15.064 1.00 84.44 150 PRO A CA 1
ATOM 1127 C C . PRO A 1 150 ? 22.416 -16.297 -15.049 1.00 84.44 150 PRO A C 1
ATOM 1129 O O . PRO A 1 150 ? 23.083 -16.483 -16.068 1.00 84.44 150 PRO A O 1
ATOM 1132 N N . GLU A 1 151 ? 22.762 -16.826 -13.875 1.00 84.06 151 GLU A N 1
ATOM 1133 C CA . GLU A 1 151 ? 23.904 -17.734 -13.738 1.00 84.06 151 GLU A CA 1
ATOM 1134 C C . GLU A 1 151 ? 23.702 -19.026 -14.549 1.00 84.06 151 GLU A C 1
ATOM 1136 O O . GLU A 1 151 ? 22.586 -19.540 -14.663 1.00 84.06 151 GLU A O 1
ATOM 1141 N N . ASP A 1 152 ? 24.794 -19.580 -15.089 1.00 83.31 152 ASP A N 1
ATOM 1142 C CA . ASP A 1 152 ? 24.759 -20.839 -15.841 1.00 83.31 152 ASP A CA 1
ATOM 1143 C C . ASP A 1 152 ? 24.157 -21.974 -14.987 1.00 83.31 152 ASP A C 1
ATOM 1145 O O . ASP A 1 152 ? 24.689 -22.323 -13.929 1.00 83.31 152 ASP A O 1
ATOM 1149 N N . GLY A 1 153 ? 23.082 -22.594 -15.484 1.00 83.31 153 GLY A N 1
ATOM 1150 C CA . GLY A 1 153 ? 22.371 -23.682 -14.804 1.00 83.31 153 GLY A CA 1
ATOM 1151 C C . GLY A 1 153 ? 21.361 -23.229 -13.743 1.00 83.31 153 GLY A C 1
ATOM 1152 O O . GLY A 1 153 ? 20.914 -24.063 -12.955 1.00 83.31 153 GLY A O 1
ATOM 1153 N N . ALA A 1 154 ? 21.017 -21.938 -13.693 1.00 85.50 154 ALA A N 1
ATOM 1154 C CA . ALA A 1 154 ? 19.886 -21.460 -12.906 1.00 85.50 154 ALA A CA 1
ATOM 1155 C C . ALA A 1 154 ? 18.559 -22.007 -13.462 1.00 85.50 154 ALA A C 1
ATOM 1157 O O . ALA A 1 154 ? 18.310 -21.930 -14.663 1.00 85.50 154 ALA A O 1
ATOM 1158 N N . ASP A 1 155 ? 17.704 -22.505 -12.569 1.00 87.31 155 ASP A N 1
ATOM 1159 C CA . ASP A 1 155 ? 16.287 -22.761 -12.838 1.00 87.31 155 ASP A CA 1
ATOM 1160 C C . ASP A 1 155 ? 15.485 -21.673 -12.121 1.00 87.31 155 ASP A C 1
ATOM 1162 O O . ASP A 1 155 ? 15.213 -21.746 -10.918 1.00 87.31 155 ASP A O 1
ATOM 1166 N N . LEU A 1 156 ? 15.189 -20.593 -12.845 1.00 86.62 156 LEU A N 1
ATOM 1167 C CA . LEU A 1 156 ? 14.475 -19.451 -12.286 1.00 86.62 156 LEU A CA 1
ATOM 1168 C C . LEU A 1 156 ? 13.026 -19.813 -11.960 1.00 86.62 156 LEU A C 1
ATOM 1170 O O . LEU A 1 156 ? 12.459 -19.241 -11.034 1.00 86.62 156 LEU A O 1
ATOM 1174 N N . ALA A 1 157 ? 12.423 -20.757 -12.686 1.00 85.06 157 ALA A N 1
ATOM 1175 C CA . ALA A 1 157 ? 11.059 -21.198 -12.417 1.00 85.06 157 ALA A CA 1
ATOM 1176 C C . ALA A 1 157 ? 10.960 -21.939 -11.077 1.00 85.06 157 ALA A C 1
ATOM 1178 O O . ALA A 1 157 ? 10.036 -21.663 -10.309 1.00 85.06 157 ALA A O 1
ATOM 1179 N N . ASP A 1 158 ? 11.913 -22.828 -10.781 1.00 84.88 158 ASP A N 1
ATOM 1180 C CA . ASP A 1 158 ? 12.013 -23.498 -9.477 1.00 84.88 158 ASP A CA 1
ATOM 1181 C C . ASP A 1 158 ? 12.286 -22.475 -8.367 1.00 84.88 158 ASP A C 1
ATOM 1183 O O . ASP A 1 158 ? 11.553 -22.409 -7.381 1.00 84.88 158 ASP A O 1
ATOM 1187 N N . LEU A 1 159 ? 13.254 -21.576 -8.588 1.00 81.56 159 LEU A N 1
ATOM 1188 C CA . LEU A 1 159 ? 13.606 -20.526 -7.634 1.00 81.56 159 LEU A CA 1
ATOM 1189 C C . LEU A 1 159 ? 12.403 -19.640 -7.277 1.00 81.56 159 LEU A C 1
ATOM 1191 O O . LEU A 1 159 ? 12.109 -19.435 -6.099 1.00 81.56 159 LEU A O 1
ATOM 1195 N N . TYR A 1 160 ? 11.676 -19.128 -8.273 1.00 83.00 160 TYR A N 1
ATOM 1196 C CA . TYR A 1 160 ? 10.494 -18.288 -8.051 1.00 83.00 160 TYR A CA 1
ATOM 1197 C C . TYR A 1 160 ? 9.322 -19.052 -7.427 1.00 83.00 160 TYR A C 1
ATOM 1199 O O . TYR A 1 160 ? 8.411 -18.425 -6.894 1.00 83.00 160 TYR A O 1
ATOM 1207 N N . GLY A 1 161 ? 9.335 -20.385 -7.431 1.00 71.06 161 GLY A N 1
ATOM 1208 C CA . GLY A 1 161 ? 8.403 -21.182 -6.639 1.00 71.06 161 GLY A CA 1
ATOM 1209 C C . GLY A 1 161 ? 8.636 -21.071 -5.127 1.00 71.06 161 GLY A C 1
ATOM 1210 O O . GLY A 1 161 ? 7.700 -21.296 -4.360 1.00 71.06 161 GLY A O 1
ATOM 1211 N N . GLU A 1 162 ? 9.848 -20.708 -4.690 1.00 71.94 162 GLU A N 1
ATOM 1212 C CA . GLU A 1 162 ? 10.273 -20.793 -3.285 1.00 71.94 162 GLU A CA 1
ATOM 1213 C C . GLU A 1 162 ? 10.432 -19.436 -2.572 1.00 71.94 162 GLU A C 1
ATOM 1215 O O . GLU A 1 162 ? 10.235 -19.371 -1.360 1.00 71.94 162 GLU A O 1
ATOM 1220 N N . ILE A 1 163 ? 10.777 -18.351 -3.283 1.00 66.12 163 ILE A N 1
ATOM 1221 C CA . ILE A 1 163 ? 11.259 -17.089 -2.662 1.00 66.12 163 ILE A CA 1
ATOM 1222 C C . ILE A 1 163 ? 10.291 -15.892 -2.737 1.00 66.12 163 ILE A C 1
ATOM 1224 O O . ILE A 1 163 ? 10.677 -14.750 -2.483 1.00 66.12 163 ILE A O 1
ATOM 1228 N N . MET A 1 164 ? 9.034 -16.112 -3.116 1.00 65.69 164 MET A N 1
ATOM 1229 C CA . MET A 1 164 ? 8.064 -15.028 -3.337 1.00 65.69 164 MET A CA 1
ATOM 1230 C C . MET A 1 164 ? 7.347 -14.591 -2.045 1.00 65.69 164 MET A C 1
ATOM 1232 O O . MET A 1 164 ? 7.054 -15.450 -1.214 1.00 65.69 164 MET A O 1
ATOM 1236 N N . PRO A 1 165 ? 6.976 -13.297 -1.883 1.00 58.78 165 PRO A N 1
ATOM 1237 C CA . PRO A 1 165 ? 7.154 -12.163 -2.804 1.00 58.78 165 PRO A CA 1
ATOM 1238 C C . PRO A 1 165 ? 8.481 -11.395 -2.628 1.00 58.78 165 PRO A C 1
ATOM 1240 O O . PRO A 1 165 ? 8.976 -11.226 -1.510 1.00 58.78 165 PRO A O 1
ATOM 1243 N N . LEU A 1 166 ? 9.007 -10.852 -3.738 1.00 82.94 166 LEU A N 1
ATOM 1244 C CA . LEU A 1 166 ? 10.290 -10.130 -3.786 1.00 82.94 166 LEU A CA 1
ATOM 1245 C C . LEU A 1 166 ? 10.174 -8.609 -3.616 1.00 82.94 166 LEU A C 1
ATOM 1247 O O . LEU A 1 166 ? 11.123 -8.003 -3.137 1.00 82.94 166 LEU A O 1
ATOM 1251 N N . LEU A 1 167 ? 9.059 -7.974 -3.999 1.00 90.25 167 LEU A N 1
ATOM 1252 C CA . LEU A 1 167 ? 8.848 -6.535 -3.790 1.00 90.25 167 LEU A CA 1
ATOM 1253 C C . LEU A 1 167 ? 8.300 -6.307 -2.379 1.00 90.25 167 LEU A C 1
ATOM 1255 O O . LEU A 1 167 ? 7.162 -6.669 -2.101 1.00 90.25 167 LEU A O 1
ATOM 1259 N N . LYS A 1 168 ? 9.109 -5.720 -1.493 1.00 89.94 168 LYS A N 1
ATOM 1260 C CA . LYS A 1 168 ? 8.718 -5.434 -0.102 1.00 89.94 168 LYS A CA 1
ATOM 1261 C C . LYS A 1 168 ? 8.114 -4.042 0.080 1.00 89.94 168 LYS A C 1
ATOM 1263 O O . LYS A 1 168 ? 7.382 -3.822 1.034 1.00 89.94 168 LYS A O 1
ATOM 1268 N N . GLY A 1 169 ? 8.415 -3.105 -0.820 1.00 93.19 169 GLY A N 1
ATOM 1269 C CA . GLY A 1 169 ? 7.849 -1.758 -0.791 1.00 93.19 169 GLY A CA 1
ATOM 1270 C C . GLY A 1 169 ? 8.695 -0.734 -1.540 1.00 93.19 169 GLY A C 1
ATOM 1271 O O . GLY A 1 169 ? 9.781 -1.037 -2.038 1.00 93.19 169 GLY A O 1
ATOM 1272 N N . VAL A 1 170 ? 8.200 0.502 -1.602 1.00 96.44 170 VAL A N 1
ATOM 1273 C CA . VAL A 1 170 ? 8.884 1.634 -2.236 1.00 96.44 170 VAL A CA 1
ATOM 1274 C C . VAL A 1 170 ? 8.615 2.926 -1.461 1.00 96.44 170 VAL A C 1
ATOM 1276 O O . VAL A 1 170 ? 7.524 3.128 -0.932 1.00 96.44 170 VAL A O 1
ATOM 1279 N N . SER A 1 171 ? 9.612 3.799 -1.383 1.00 96.44 171 SER A N 1
ATOM 1280 C CA . SER A 1 171 ? 9.504 5.173 -0.893 1.00 96.44 171 SER A CA 1
ATOM 1281 C C . SER A 1 171 ? 9.813 6.159 -2.022 1.00 96.44 171 SER A C 1
ATOM 1283 O O . SER A 1 171 ? 10.027 5.774 -3.168 1.00 96.44 171 SER A O 1
ATOM 1285 N N . ASN A 1 172 ? 9.859 7.450 -1.711 1.00 95.81 172 ASN A N 1
ATOM 1286 C CA . ASN A 1 172 ? 10.301 8.470 -2.661 1.00 95.81 172 ASN A CA 1
ATOM 1287 C C . ASN A 1 172 ? 11.816 8.422 -2.963 1.00 95.81 172 ASN A C 1
ATOM 1289 O O . ASN A 1 172 ? 12.272 9.089 -3.886 1.00 95.81 172 ASN A O 1
ATOM 1293 N N . GLU A 1 173 ? 12.592 7.659 -2.189 1.00 96.88 173 GLU A N 1
ATOM 1294 C CA . GLU A 1 173 ? 14.057 7.579 -2.302 1.00 96.88 173 GLU A CA 1
ATOM 1295 C C . GLU A 1 173 ? 14.566 6.149 -2.502 1.00 96.88 173 GLU A C 1
ATOM 1297 O O . GLU A 1 173 ? 15.650 5.955 -3.046 1.00 96.88 173 GLU A O 1
ATOM 1302 N N . ARG A 1 174 ? 13.821 5.139 -2.038 1.00 97.44 174 ARG A N 1
ATOM 1303 C CA . ARG A 1 174 ? 14.296 3.756 -1.937 1.00 97.44 174 ARG A CA 1
ATOM 1304 C C . ARG A 1 174 ? 13.285 2.762 -2.476 1.00 97.44 174 ARG A C 1
ATOM 1306 O O . ARG A 1 174 ? 12.080 2.955 -2.354 1.00 97.44 174 ARG A O 1
ATOM 1313 N N . LEU A 1 175 ? 13.790 1.650 -2.985 1.00 96.19 175 LEU A N 1
ATOM 1314 C CA . LEU A 1 175 ? 13.016 0.491 -3.407 1.00 96.19 175 LEU A CA 1
ATOM 1315 C C . LEU A 1 175 ? 13.560 -0.759 -2.713 1.00 96.19 175 LEU A C 1
ATOM 1317 O O . LEU A 1 175 ? 14.767 -0.992 -2.717 1.00 96.19 175 LEU A O 1
ATOM 1321 N N . PHE A 1 176 ? 12.675 -1.556 -2.118 1.00 94.88 176 PHE A N 1
ATOM 1322 C CA . PHE A 1 176 ? 13.031 -2.764 -1.374 1.00 94.88 176 PHE A CA 1
ATOM 1323 C C . PHE A 1 176 ? 12.628 -3.983 -2.199 1.00 94.88 176 PHE A C 1
ATOM 1325 O O . PHE A 1 176 ? 11.440 -4.305 -2.297 1.00 94.88 176 PHE A O 1
ATOM 1332 N N . PHE A 1 177 ? 13.600 -4.620 -2.851 1.00 92.00 177 PHE A N 1
ATOM 1333 C CA . PHE A 1 177 ? 13.334 -5.691 -3.807 1.00 92.00 177 PHE A CA 1
ATOM 1334 C C . PHE A 1 177 ? 14.384 -6.801 -3.747 1.00 92.00 177 PHE A C 1
ATOM 1336 O O . PHE A 1 177 ? 15.586 -6.536 -3.746 1.00 92.00 177 PHE A O 1
ATOM 1343 N N . GLY A 1 178 ? 13.923 -8.053 -3.755 1.00 88.12 178 GLY A N 1
ATOM 1344 C CA . GLY A 1 178 ? 14.790 -9.223 -3.646 1.00 88.12 178 GLY A CA 1
ATOM 1345 C C . GLY A 1 178 ? 15.604 -9.154 -2.360 1.00 88.12 178 GLY A C 1
ATOM 1346 O O . GLY A 1 178 ? 15.038 -8.907 -1.307 1.00 88.12 178 GLY A O 1
ATOM 1347 N N . SER A 1 179 ? 16.922 -9.290 -2.453 1.00 87.94 179 SER A N 1
ATOM 1348 C CA . SER A 1 179 ? 17.851 -9.206 -1.321 1.00 87.94 179 SER A CA 1
ATOM 1349 C C . SER A 1 179 ? 18.587 -7.859 -1.250 1.00 87.94 179 SER A C 1
ATOM 1351 O O . SER A 1 179 ? 19.759 -7.805 -0.875 1.00 87.94 179 SER A O 1
ATOM 1353 N N . ALA A 1 180 ? 17.961 -6.750 -1.669 1.00 92.50 180 ALA A N 1
ATOM 1354 C CA . ALA A 1 180 ? 18.607 -5.435 -1.650 1.00 92.50 180 ALA A CA 1
ATOM 1355 C C . ALA A 1 180 ? 17.651 -4.251 -1.432 1.00 92.50 180 ALA A C 1
ATOM 1357 O O . ALA A 1 180 ? 16.482 -4.262 -1.825 1.00 92.50 180 ALA A O 1
ATOM 1358 N N . THR A 1 181 ? 18.207 -3.184 -0.857 1.00 96.06 181 THR A N 1
ATOM 1359 C CA . THR A 1 181 ? 17.684 -1.818 -0.955 1.00 96.06 181 THR A CA 1
ATOM 1360 C C . THR A 1 181 ? 18.339 -1.132 -2.151 1.00 96.06 181 THR A C 1
ATOM 1362 O O . THR A 1 181 ? 19.563 -1.138 -2.280 1.00 96.06 181 THR A O 1
ATOM 1365 N N . ILE A 1 182 ? 17.537 -0.510 -3.008 1.00 96.94 182 ILE A N 1
ATOM 1366 C CA . ILE A 1 182 ? 17.979 0.244 -4.184 1.00 96.94 182 ILE A CA 1
ATOM 1367 C C . ILE A 1 182 ? 17.721 1.736 -3.941 1.00 96.94 182 ILE A C 1
ATOM 1369 O O . ILE A 1 182 ? 16.598 2.105 -3.594 1.00 96.94 182 ILE A O 1
ATOM 1373 N N . ASP A 1 183 ? 18.727 2.587 -4.147 1.00 97.00 183 ASP A N 1
ATOM 1374 C CA . ASP A 1 183 ? 18.583 4.048 -4.168 1.00 97.00 183 ASP A CA 1
ATOM 1375 C C . ASP A 1 183 ? 18.030 4.498 -5.530 1.00 97.00 183 ASP A C 1
ATOM 1377 O O . ASP A 1 183 ? 18.592 4.185 -6.582 1.00 97.00 183 ASP A O 1
ATOM 1381 N N . LEU A 1 184 ? 16.907 5.217 -5.531 1.00 96.44 184 LEU A N 1
ATOM 1382 C CA . LEU A 1 184 ? 16.231 5.640 -6.760 1.00 96.44 184 LEU A CA 1
ATOM 1383 C C . LEU A 1 184 ? 16.948 6.785 -7.491 1.00 96.44 184 LEU A C 1
ATOM 1385 O O . LEU A 1 184 ? 16.665 7.012 -8.665 1.00 96.44 184 LEU A O 1
ATOM 1389 N N . ALA A 1 185 ? 17.855 7.517 -6.839 1.00 94.62 185 ALA A N 1
ATOM 1390 C CA . ALA A 1 185 ? 18.543 8.654 -7.444 1.00 94.62 185 ALA A CA 1
ATOM 1391 C C . ALA A 1 185 ? 19.694 8.230 -8.367 1.00 94.62 185 ALA A C 1
ATOM 1393 O O . ALA A 1 185 ? 19.961 8.904 -9.365 1.00 94.62 185 ALA A O 1
ATOM 1394 N N . ASP A 1 186 ? 20.393 7.141 -8.036 1.00 94.00 186 ASP A N 1
ATOM 1395 C CA . ASP A 1 186 ? 21.550 6.665 -8.805 1.00 94.00 186 ASP A CA 1
ATOM 1396 C C . ASP A 1 186 ? 21.546 5.160 -9.120 1.00 94.00 186 ASP A C 1
ATOM 1398 O O . ASP A 1 186 ? 22.412 4.686 -9.862 1.00 94.00 186 ASP A O 1
ATOM 1402 N N . GLY A 1 187 ? 20.561 4.413 -8.615 1.00 93.00 187 GLY A N 1
ATOM 1403 C CA . GLY A 1 187 ? 20.426 2.975 -8.823 1.00 93.00 187 GLY A CA 1
ATOM 1404 C C . GLY A 1 187 ? 21.429 2.133 -8.037 1.00 93.00 187 GLY A C 1
ATOM 1405 O O . GLY A 1 187 ? 21.565 0.940 -8.327 1.00 93.00 187 GLY A O 1
ATOM 1406 N N . SER A 1 188 ? 22.160 2.723 -7.086 1.00 94.94 188 SER A N 1
ATOM 1407 C CA . SER A 1 188 ? 23.067 1.985 -6.210 1.00 94.94 188 SER A CA 1
ATOM 1408 C C . SER A 1 188 ? 22.302 1.024 -5.300 1.00 94.94 188 SER A C 1
ATOM 1410 O O . SER A 1 188 ? 21.148 1.249 -4.938 1.00 94.94 188 SER A O 1
ATOM 1412 N N . THR A 1 189 ? 22.944 -0.094 -4.965 1.00 94.62 189 THR A N 1
ATOM 1413 C CA . THR A 1 189 ? 22.321 -1.191 -4.219 1.00 94.62 189 THR A CA 1
ATOM 1414 C C . THR A 1 189 ? 23.064 -1.451 -2.916 1.00 94.62 189 THR A C 1
ATOM 1416 O O . THR A 1 189 ? 24.270 -1.723 -2.947 1.00 94.62 189 THR A O 1
ATOM 1419 N N . THR A 1 190 ? 22.343 -1.468 -1.798 1.00 95.81 190 THR A N 1
ATOM 1420 C CA . THR A 1 190 ? 22.813 -2.049 -0.536 1.00 95.81 190 THR A CA 1
ATOM 1421 C C . THR A 1 190 ? 22.198 -3.444 -0.384 1.00 95.81 190 THR A C 1
ATOM 1423 O O . THR A 1 190 ? 20.973 -3.545 -0.311 1.00 95.81 190 THR A O 1
ATOM 1426 N N . PRO A 1 191 ? 23.000 -4.522 -0.307 1.00 93.69 191 PRO A N 1
ATOM 1427 C CA . PRO A 1 191 ? 22.485 -5.853 0.010 1.00 93.69 191 PRO A CA 1
ATOM 1428 C C . PRO A 1 191 ? 21.765 -5.878 1.364 1.00 93.69 191 PRO A C 1
ATOM 1430 O O . PRO A 1 191 ? 22.207 -5.223 2.313 1.00 93.69 191 PRO A O 1
ATOM 1433 N N . SER A 1 192 ? 20.689 -6.655 1.467 1.00 90.25 192 SER A N 1
ATOM 1434 C CA . SER A 1 192 ? 20.057 -6.968 2.743 1.00 90.25 192 SER A CA 1
ATOM 1435 C C . SER A 1 192 ? 21.051 -7.703 3.645 1.00 90.25 192 SER A C 1
ATOM 1437 O O . SER A 1 192 ? 21.978 -8.390 3.202 1.00 90.25 192 SER A O 1
ATOM 1439 N N . THR A 1 193 ? 20.882 -7.519 4.946 1.00 90.81 193 THR A N 1
ATOM 1440 C CA . THR A 1 193 ? 21.555 -8.328 5.967 1.00 90.81 193 THR A CA 1
ATOM 1441 C C . THR A 1 193 ? 20.570 -9.323 6.552 1.00 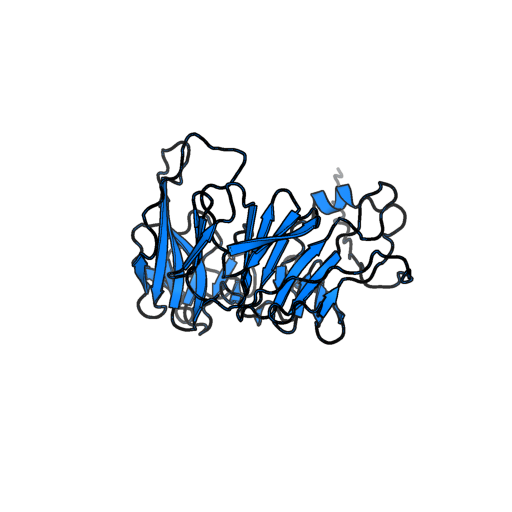90.81 193 THR A C 1
ATOM 1443 O O . THR A 1 193 ? 19.374 -9.170 6.356 1.00 90.81 193 THR A O 1
ATOM 1446 N N . GLU A 1 194 ? 21.038 -10.301 7.315 1.00 87.81 194 GLU A N 1
ATOM 1447 C CA . GLU A 1 194 ? 20.153 -11.127 8.135 1.00 87.81 194 GLU A CA 1
ATOM 1448 C C . GLU A 1 194 ? 20.219 -10.669 9.593 1.00 87.81 194 GLU A C 1
ATOM 1450 O O . GLU A 1 194 ? 21.294 -10.317 10.099 1.00 87.81 194 GLU A O 1
ATOM 1455 N N . ASP A 1 195 ? 19.075 -10.668 10.275 1.00 80.69 195 ASP A N 1
ATOM 1456 C CA . ASP A 1 195 ? 19.047 -10.547 11.728 1.00 80.69 195 ASP A CA 1
ATOM 1457 C C . ASP A 1 195 ? 19.523 -11.845 12.414 1.00 80.69 195 ASP A C 1
ATOM 1459 O O . ASP A 1 195 ? 19.964 -12.809 11.783 1.00 80.69 195 ASP A O 1
ATOM 1463 N N . GLY A 1 196 ? 19.472 -11.872 13.749 1.00 79.50 196 GLY A N 1
ATOM 1464 C CA . GLY A 1 196 ? 19.884 -13.044 14.530 1.00 79.50 196 GLY A CA 1
ATOM 1465 C C . GLY A 1 196 ? 19.057 -14.309 14.268 1.00 79.50 196 GLY A C 1
ATOM 1466 O O . GLY A 1 196 ? 19.492 -15.394 14.661 1.00 79.50 196 GLY A O 1
ATOM 1467 N N . ASP A 1 197 ? 17.911 -14.171 13.600 1.00 79.44 197 ASP A N 1
ATOM 1468 C CA . ASP A 1 197 ? 16.934 -15.219 13.330 1.00 79.44 197 ASP A CA 1
ATOM 1469 C C . ASP A 1 197 ? 16.906 -15.622 11.842 1.00 79.44 197 ASP A C 1
ATOM 1471 O O . ASP A 1 197 ? 16.097 -16.464 11.450 1.00 79.44 197 ASP A O 1
ATOM 1475 N N . GLY A 1 198 ? 17.818 -15.077 11.025 1.00 78.31 198 GLY A N 1
ATOM 1476 C CA . GLY A 1 198 ? 17.941 -15.396 9.601 1.00 78.31 198 GLY A CA 1
ATOM 1477 C C . GLY A 1 198 ? 16.918 -14.684 8.715 1.00 78.31 198 GLY A C 1
ATOM 1478 O O . GLY A 1 198 ? 16.656 -15.153 7.610 1.00 78.31 198 GLY A O 1
ATOM 1479 N N . ILE A 1 199 ? 16.307 -13.594 9.190 1.00 81.00 199 ILE A N 1
ATOM 1480 C CA . ILE A 1 199 ? 15.365 -12.798 8.396 1.00 81.00 199 ILE A CA 1
ATOM 1481 C C . ILE A 1 199 ? 16.071 -11.640 7.719 1.00 81.00 199 ILE A C 1
ATOM 1483 O O . ILE A 1 199 ? 16.879 -10.944 8.334 1.00 81.00 199 ILE A O 1
ATOM 1487 N N . GLU A 1 200 ? 15.717 -11.415 6.455 1.00 84.38 200 GLU A N 1
ATOM 1488 C CA . GLU A 1 200 ? 16.226 -10.300 5.669 1.00 84.38 200 GLU A CA 1
ATOM 1489 C C . GLU A 1 200 ? 15.835 -8.949 6.284 1.00 84.38 200 GLU A C 1
ATOM 1491 O O . GLU A 1 200 ? 14.665 -8.605 6.453 1.00 84.38 200 GLU A O 1
ATOM 1496 N N . VAL A 1 201 ? 16.856 -8.152 6.575 1.00 87.94 201 VAL A N 1
ATOM 1497 C CA . VAL A 1 201 ? 16.785 -6.775 7.041 1.00 87.94 201 VAL A CA 1
ATOM 1498 C C . VAL A 1 201 ? 17.323 -5.880 5.939 1.00 87.94 201 VAL A C 1
ATOM 1500 O O . VAL A 1 201 ? 18.493 -5.957 5.556 1.00 87.94 201 VAL A O 1
ATOM 1503 N N . TYR A 1 202 ? 16.460 -4.997 5.459 1.00 91.69 202 TYR A N 1
ATOM 1504 C CA . TYR A 1 202 ? 16.771 -4.031 4.418 1.00 91.69 202 TYR A CA 1
ATOM 1505 C C . TYR A 1 202 ? 17.139 -2.688 5.047 1.00 91.69 202 TYR A C 1
ATOM 1507 O O . TYR A 1 202 ? 16.436 -2.190 5.932 1.00 91.69 202 TYR A O 1
ATOM 1515 N N . GLU A 1 203 ? 18.221 -2.068 4.573 1.00 93.56 203 GLU A N 1
ATOM 1516 C CA . GLU A 1 203 ? 18.614 -0.733 5.028 1.00 93.56 203 GLU A CA 1
ATOM 1517 C C . GLU A 1 203 ? 17.501 0.276 4.710 1.00 93.56 203 GLU A C 1
ATOM 1519 O O . GLU A 1 203 ? 17.138 0.449 3.547 1.00 93.56 203 GLU A O 1
ATOM 1524 N N . GLY A 1 204 ? 16.975 0.957 5.733 1.00 93.12 204 GLY A N 1
ATOM 1525 C CA . GLY A 1 204 ? 15.966 2.008 5.588 1.00 93.12 204 GLY A CA 1
ATOM 1526 C C . GLY A 1 204 ? 14.510 1.535 5.614 1.00 93.12 204 GLY A C 1
ATOM 1527 O O . GLY A 1 204 ? 13.618 2.383 5.607 1.00 93.12 204 GLY A O 1
ATOM 1528 N N . LEU A 1 205 ? 14.235 0.224 5.634 1.00 91.50 205 LEU A N 1
ATOM 1529 C CA . LEU A 1 205 ? 12.860 -0.298 5.609 1.00 91.50 205 LEU A CA 1
ATOM 1530 C C . LEU A 1 205 ? 12.087 0.076 6.879 1.00 91.50 205 LEU A C 1
ATOM 1532 O O . LEU A 1 205 ? 10.987 0.612 6.791 1.00 91.50 205 LEU A O 1
ATOM 1536 N N . ALA A 1 206 ? 12.684 -0.131 8.056 1.00 89.94 206 ALA A N 1
ATOM 1537 C CA . ALA A 1 206 ? 12.052 0.173 9.343 1.00 89.94 206 ALA A CA 1
ATOM 1538 C C . ALA A 1 206 ? 11.821 1.685 9.559 1.00 89.94 206 ALA A C 1
ATOM 1540 O O . ALA A 1 206 ? 10.953 2.098 10.332 1.00 89.94 206 ALA A O 1
ATOM 1541 N N . GLU A 1 207 ? 12.602 2.534 8.888 1.00 93.56 207 GLU A N 1
ATOM 1542 C CA . GLU A 1 207 ? 12.459 3.990 8.899 1.00 93.56 207 GLU A CA 1
ATOM 1543 C C . GLU A 1 207 ? 11.516 4.516 7.813 1.00 93.56 207 GLU A C 1
ATOM 1545 O O . GLU A 1 207 ? 11.168 5.699 7.846 1.00 93.56 207 GLU A O 1
ATOM 1550 N N . THR A 1 208 ? 11.100 3.670 6.870 1.00 95.88 208 THR A N 1
ATOM 1551 C CA . THR A 1 208 ? 10.230 4.064 5.763 1.00 95.88 208 THR A CA 1
ATOM 1552 C C . THR A 1 208 ? 8.771 4.031 6.191 1.00 95.88 208 THR A C 1
ATOM 1554 O O . THR A 1 208 ? 8.270 3.033 6.703 1.00 95.88 208 THR A O 1
ATOM 1557 N N . LEU A 1 209 ? 8.081 5.146 5.957 1.00 95.56 209 LEU A N 1
ATOM 1558 C CA . LEU A 1 209 ? 6.632 5.204 6.063 1.00 95.56 209 LEU A CA 1
ATOM 1559 C C . LEU A 1 209 ? 6.015 4.665 4.766 1.00 95.56 209 LEU A C 1
ATOM 1561 O O . LEU A 1 209 ? 6.263 5.224 3.695 1.00 95.56 209 LEU A O 1
ATOM 1565 N N . PHE A 1 210 ? 5.196 3.622 4.880 1.00 95.31 210 PHE A N 1
ATOM 1566 C CA . PHE A 1 210 ? 4.342 3.101 3.809 1.00 95.31 210 PHE A CA 1
ATOM 1567 C C . PHE A 1 210 ? 2.907 3.625 3.960 1.00 95.31 210 PHE A C 1
ATOM 1569 O O . PHE A 1 210 ? 2.583 4.175 5.021 1.00 95.31 210 PHE A O 1
ATOM 1576 N N . PRO A 1 211 ? 2.036 3.486 2.940 1.00 94.94 211 PRO A N 1
ATOM 1577 C CA . PRO A 1 211 ? 0.626 3.861 3.059 1.00 94.94 211 PRO A CA 1
ATOM 1578 C C . PRO A 1 211 ? -0.044 3.303 4.326 1.00 94.94 211 PRO A C 1
ATOM 1580 O O . PRO A 1 211 ? -0.787 4.014 4.990 1.00 94.94 211 PRO A O 1
ATOM 1583 N N . GLU A 1 212 ? 0.273 2.073 4.716 1.00 93.94 212 GLU A N 1
ATOM 1584 C CA . GLU A 1 212 ? -0.244 1.356 5.886 1.00 93.94 212 GLU A CA 1
ATOM 1585 C C . GLU A 1 212 ? 0.468 1.676 7.214 1.00 93.94 212 GLU A C 1
ATOM 1587 O O . GLU A 1 212 ? -0.038 1.349 8.291 1.00 93.94 212 GLU A O 1
ATOM 1592 N N . GLY A 1 213 ? 1.600 2.382 7.174 1.00 95.31 213 GLY A N 1
ATOM 1593 C CA . GLY A 1 213 ? 2.381 2.779 8.349 1.00 95.31 213 GLY A CA 1
ATOM 1594 C C . GLY A 1 213 ? 3.830 2.298 8.297 1.00 95.31 213 GLY A C 1
ATOM 1595 O O . GLY A 1 213 ? 4.333 1.886 7.255 1.00 95.31 213 GLY A O 1
ATOM 1596 N N . PHE A 1 214 ? 4.527 2.368 9.431 1.00 95.50 214 PHE A N 1
ATOM 1597 C CA . PHE A 1 214 ? 5.854 1.762 9.562 1.00 95.50 214 PHE A CA 1
ATOM 1598 C C . PHE A 1 214 ? 5.710 0.275 9.874 1.00 95.50 214 PHE A C 1
ATOM 1600 O O . PHE A 1 214 ? 4.994 -0.093 10.810 1.00 95.50 214 PHE A O 1
ATOM 1607 N N . HIS A 1 215 ? 6.427 -0.574 9.143 1.00 92.94 215 HIS A N 1
ATOM 1608 C CA . HIS A 1 215 ? 6.510 -1.998 9.459 1.00 92.94 215 HIS A CA 1
ATOM 1609 C C . HIS A 1 215 ? 7.381 -2.190 10.697 1.00 92.94 215 HIS A C 1
ATOM 1611 O O . HIS A 1 215 ? 8.506 -1.693 10.765 1.00 92.94 215 HIS A O 1
ATOM 1617 N N . VAL A 1 216 ? 6.851 -2.884 11.701 1.00 92.94 216 VAL A N 1
ATOM 1618 C CA . VAL A 1 216 ? 7.541 -3.099 12.974 1.00 92.94 216 VAL A CA 1
ATOM 1619 C C . VAL A 1 216 ? 7.378 -4.529 13.459 1.00 92.94 216 VAL A C 1
ATOM 1621 O O . VAL A 1 216 ? 6.371 -5.189 13.207 1.00 92.94 216 VAL A O 1
ATOM 1624 N N . TYR A 1 217 ? 8.352 -4.980 14.241 1.00 92.38 217 TYR A N 1
ATOM 1625 C CA . TYR A 1 217 ? 8.209 -6.194 15.026 1.00 92.38 217 TYR A CA 1
ATOM 1626 C C . TYR A 1 217 ? 7.558 -5.883 16.364 1.00 92.38 217 TYR A C 1
ATOM 1628 O O . TYR A 1 217 ? 7.799 -4.832 16.970 1.00 92.38 217 TYR A O 1
ATOM 1636 N N . ILE A 1 218 ? 6.726 -6.801 16.838 1.00 94.25 218 ILE A N 1
ATOM 1637 C CA . ILE A 1 218 ? 5.987 -6.643 18.085 1.00 94.25 218 ILE A CA 1
ATOM 1638 C C . ILE A 1 218 ? 6.127 -7.882 18.954 1.00 94.25 218 ILE A C 1
ATOM 1640 O O . ILE A 1 218 ? 6.274 -8.991 18.463 1.00 94.25 218 ILE A O 1
ATOM 1644 N N . SER A 1 219 ? 6.048 -7.688 20.265 1.00 94.38 219 SER A N 1
ATOM 1645 C CA . SER A 1 219 ? 5.998 -8.778 21.233 1.00 94.38 219 SER A CA 1
ATOM 1646 C C . SER A 1 219 ? 4.943 -8.534 22.299 1.00 94.38 219 SER A C 1
ATOM 1648 O O . SER A 1 219 ? 4.520 -7.404 22.567 1.00 94.38 219 SER A O 1
ATOM 1650 N N . GLY A 1 220 ? 4.491 -9.611 22.932 1.00 90.69 220 GLY A N 1
ATOM 1651 C CA . GLY A 1 220 ? 3.539 -9.551 24.033 1.00 90.69 220 GLY A CA 1
ATOM 1652 C C . GLY A 1 220 ? 2.539 -10.696 24.015 1.00 90.69 220 GLY A C 1
ATOM 1653 O O . GLY A 1 220 ? 2.485 -11.500 23.097 1.00 90.69 220 GLY A O 1
ATOM 1654 N N . THR A 1 221 ? 1.741 -10.787 25.076 1.00 83.81 221 THR A N 1
ATOM 1655 C CA . THR A 1 221 ? 0.704 -11.816 25.217 1.00 83.81 221 THR A CA 1
ATOM 1656 C C . THR A 1 221 ? -0.587 -11.192 25.721 1.00 83.81 221 THR A C 1
ATOM 1658 O O . THR A 1 221 ? -0.575 -10.173 26.421 1.00 83.81 221 THR A O 1
ATOM 1661 N N . GLY A 1 222 ? -1.717 -11.804 25.359 1.00 86.12 222 GLY A N 1
ATOM 1662 C CA . GLY A 1 222 ? -3.041 -11.303 25.718 1.00 86.12 222 GLY A CA 1
ATOM 1663 C C . GLY A 1 222 ? -3.228 -9.854 25.265 1.00 86.12 222 GLY A C 1
ATOM 1664 O O . GLY A 1 222 ? -2.948 -9.516 24.118 1.00 86.12 222 GLY A O 1
ATOM 1665 N N . SER A 1 223 ? -3.637 -8.986 26.191 1.00 92.69 223 SER A N 1
ATOM 1666 C CA . SER A 1 223 ? -4.012 -7.594 25.916 1.00 92.69 223 SER A CA 1
ATOM 1667 C C . SER A 1 223 ? -2.848 -6.591 25.924 1.00 92.69 223 SER A C 1
ATOM 1669 O O . SER A 1 223 ? -3.019 -5.430 26.322 1.00 92.69 223 SER A O 1
ATOM 1671 N N . ARG A 1 224 ? -1.635 -7.039 25.589 1.00 95.25 224 ARG A N 1
ATOM 1672 C CA . ARG A 1 224 ? -0.438 -6.193 25.563 1.00 95.25 224 ARG A CA 1
ATOM 1673 C C . ARG A 1 224 ? 0.403 -6.480 24.325 1.00 95.25 224 ARG A C 1
ATOM 1675 O O . ARG A 1 224 ? 0.695 -7.644 24.057 1.00 95.25 224 ARG A O 1
ATOM 1682 N N . ARG A 1 225 ? 0.839 -5.417 23.647 1.00 96.06 225 ARG A N 1
ATOM 1683 C CA . ARG A 1 225 ? 1.849 -5.442 22.578 1.00 96.06 225 ARG A CA 1
ATOM 1684 C C . ARG A 1 225 ? 2.844 -4.311 22.765 1.00 96.06 225 ARG A C 1
ATOM 1686 O O . ARG A 1 225 ? 2.448 -3.230 23.177 1.00 96.06 225 ARG A O 1
ATOM 1693 N N . VAL A 1 226 ? 4.121 -4.552 22.512 1.00 96.50 226 VAL A N 1
ATOM 1694 C CA . VAL A 1 226 ? 5.194 -3.546 22.528 1.00 96.50 226 VAL A CA 1
ATOM 1695 C C . VAL A 1 226 ? 6.097 -3.758 21.320 1.00 96.50 226 VAL A C 1
ATOM 1697 O O . VAL A 1 226 ? 6.109 -4.855 20.772 1.00 96.50 226 VAL A O 1
ATOM 1700 N N . LEU A 1 227 ? 6.852 -2.733 20.924 1.00 94.56 227 LEU A N 1
ATOM 1701 C CA . LEU A 1 227 ? 7.858 -2.8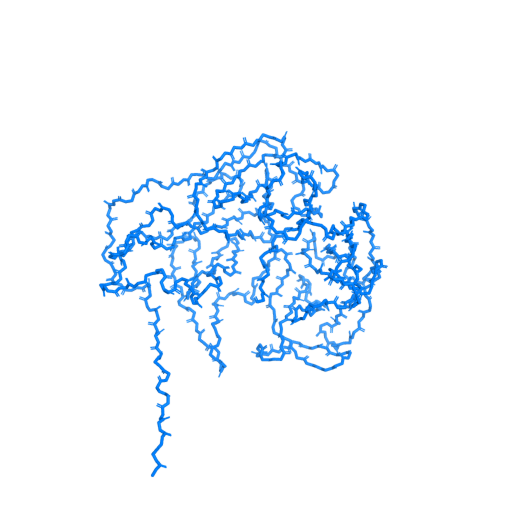75 19.870 1.00 94.56 227 LEU A CA 1
ATOM 1702 C C . LEU A 1 227 ? 8.927 -3.896 20.284 1.00 94.56 227 LEU A C 1
ATOM 1704 O O . LEU A 1 227 ? 9.353 -3.924 21.443 1.00 94.56 227 LEU A O 1
ATOM 1708 N N . SER A 1 228 ? 9.337 -4.716 19.325 1.00 90.56 228 SER A N 1
ATOM 1709 C CA . SER A 1 228 ? 10.351 -5.756 19.452 1.00 90.56 228 SER A CA 1
ATOM 1710 C C . SER A 1 228 ? 11.499 -5.492 18.480 1.00 90.56 228 SER A C 1
ATOM 1712 O O . SER A 1 228 ? 11.338 -4.789 17.485 1.00 90.56 228 SER A O 1
ATOM 1714 N N . GLU A 1 229 ? 12.661 -6.065 18.777 1.00 85.38 229 GLU A N 1
ATOM 1715 C CA . GLU A 1 229 ? 13.808 -6.105 17.859 1.00 85.38 229 GLU A CA 1
ATOM 1716 C C . GLU A 1 229 ? 13.796 -7.371 16.985 1.00 85.38 229 GLU A C 1
ATOM 1718 O O . GLU A 1 229 ? 14.544 -7.438 16.019 1.00 85.38 229 GLU A O 1
ATOM 1723 N N . THR A 1 230 ? 12.949 -8.357 17.310 1.00 79.44 230 THR A N 1
ATOM 1724 C CA . THR A 1 230 ? 12.804 -9.628 16.580 1.00 79.44 230 THR A CA 1
ATOM 1725 C C . THR A 1 230 ? 11.360 -9.851 16.154 1.00 79.44 230 THR A C 1
ATOM 1727 O O . THR A 1 230 ? 10.425 -9.589 16.920 1.00 79.44 230 THR A O 1
ATOM 1730 N N . TRP A 1 231 ? 11.209 -10.377 14.943 1.00 76.06 231 TRP A N 1
ATOM 1731 C CA . TRP A 1 231 ? 9.950 -10.751 14.308 1.00 76.06 231 TRP A CA 1
ATOM 1732 C C . TRP A 1 231 ? 9.304 -12.006 14.910 1.00 76.06 231 TRP A C 1
ATOM 1734 O O . TRP A 1 231 ? 8.106 -12.202 14.714 1.00 76.06 231 TRP A O 1
ATOM 1744 N N . ILE A 1 232 ? 10.063 -12.846 15.636 1.00 78.25 232 ILE A N 1
ATOM 1745 C CA . ILE A 1 232 ? 9.603 -14.154 16.150 1.00 78.25 232 ILE A CA 1
ATOM 1746 C C . ILE A 1 232 ? 8.289 -14.031 16.929 1.00 78.25 232 ILE A C 1
ATOM 1748 O O . ILE A 1 232 ? 7.454 -14.936 16.908 1.00 78.25 232 ILE A O 1
ATOM 1752 N N . ASP A 1 233 ? 8.117 -12.912 17.628 1.00 80.31 233 ASP A N 1
ATOM 1753 C CA . ASP A 1 233 ? 6.960 -12.678 18.481 1.00 80.31 233 ASP A CA 1
ATOM 1754 C C . ASP A 1 233 ? 5.749 -12.091 17.729 1.00 80.31 233 ASP A C 1
ATOM 1756 O O . ASP A 1 233 ? 4.628 -12.171 18.240 1.00 80.31 233 ASP A O 1
ATOM 1760 N N . GLY A 1 234 ? 5.944 -11.526 16.533 1.00 87.94 234 GLY A N 1
ATOM 1761 C CA . GLY A 1 234 ? 4.871 -10.990 15.702 1.00 87.94 234 GLY A CA 1
ATOM 1762 C C . GLY A 1 234 ? 5.256 -9.789 14.836 1.00 87.94 234 GLY A C 1
ATOM 1763 O O . GLY A 1 234 ? 6.244 -9.088 15.067 1.00 87.94 234 GLY A O 1
ATOM 1764 N N . LEU A 1 235 ? 4.393 -9.529 13.853 1.00 90.25 235 LEU A N 1
ATOM 1765 C CA . LEU A 1 235 ? 4.440 -8.386 12.945 1.00 90.25 235 LEU A CA 1
ATOM 1766 C C . LEU A 1 235 ? 3.345 -7.377 13.300 1.00 90.25 235 LEU A C 1
ATOM 1768 O O . LEU A 1 235 ? 2.255 -7.746 13.746 1.00 90.25 235 LEU A O 1
ATOM 1772 N N . GLY A 1 236 ? 3.634 -6.099 13.092 1.00 93.44 236 GLY A N 1
ATOM 1773 C CA . GLY A 1 236 ? 2.655 -5.040 13.251 1.00 93.44 236 GLY A CA 1
ATOM 1774 C C . GLY A 1 236 ? 2.953 -3.812 12.406 1.00 93.44 236 GLY A C 1
ATOM 1775 O O . GLY A 1 236 ? 4.007 -3.678 11.782 1.00 93.44 236 GLY A O 1
ATOM 1776 N N . LEU A 1 237 ? 1.997 -2.892 12.434 1.00 95.25 237 LEU A N 1
ATOM 1777 C CA . LEU A 1 237 ? 2.071 -1.589 11.794 1.00 95.25 237 LEU A CA 1
ATOM 1778 C C . LEU A 1 237 ? 2.060 -0.505 12.867 1.00 95.25 237 LEU A C 1
ATOM 1780 O O . LEU A 1 237 ? 1.238 -0.522 13.785 1.00 95.25 237 LEU A O 1
ATOM 1784 N N . LEU A 1 238 ? 2.983 0.440 12.765 1.00 96.94 238 LEU A N 1
ATOM 1785 C CA . LEU A 1 238 ? 3.081 1.590 13.652 1.00 96.94 238 LEU A CA 1
ATOM 1786 C C . LEU A 1 238 ? 2.587 2.839 12.916 1.00 96.94 238 LEU A C 1
ATOM 1788 O O . LEU A 1 238 ? 2.988 3.102 11.782 1.00 96.94 238 LEU A O 1
ATOM 1792 N N . SER A 1 239 ? 1.723 3.612 13.574 1.00 97.00 239 SER A N 1
ATOM 1793 C CA . SER A 1 239 ? 1.157 4.846 13.024 1.00 97.00 239 SER A CA 1
ATOM 1794 C C . SER A 1 239 ? 2.240 5.867 12.630 1.00 97.00 239 SER A C 1
ATOM 1796 O O . SER A 1 239 ? 3.334 5.848 13.207 1.00 97.00 239 SER A O 1
ATOM 1798 N N . PRO A 1 240 ? 1.953 6.802 11.699 1.00 96.19 240 PRO A N 1
ATOM 1799 C CA . PRO A 1 240 ? 2.899 7.838 11.275 1.00 96.19 240 PRO A CA 1
ATOM 1800 C C . PRO A 1 240 ? 3.480 8.652 12.444 1.00 96.19 240 PRO A C 1
ATOM 1802 O O . PRO A 1 240 ? 4.679 8.924 12.497 1.00 96.19 240 PRO A O 1
ATOM 1805 N N . ASP A 1 241 ? 2.649 8.966 13.442 1.00 94.69 241 ASP A N 1
ATOM 1806 C CA . ASP A 1 241 ? 3.042 9.678 14.667 1.00 94.69 241 ASP A CA 1
ATOM 1807 C C . ASP A 1 241 ? 3.741 8.785 15.717 1.00 94.69 241 ASP A C 1
ATOM 1809 O O . ASP A 1 241 ? 4.130 9.249 16.794 1.00 94.69 241 ASP A O 1
ATOM 1813 N N . ARG A 1 242 ? 3.898 7.491 15.414 1.00 95.19 242 ARG A N 1
ATOM 1814 C CA . ARG A 1 242 ? 4.504 6.449 16.252 1.00 95.19 242 ARG A CA 1
ATOM 1815 C C . ARG A 1 242 ? 3.833 6.260 17.612 1.00 95.19 242 ARG A C 1
ATOM 1817 O O . ARG A 1 242 ? 4.469 5.793 18.562 1.00 95.19 242 ARG A O 1
ATOM 1824 N N . SER A 1 243 ? 2.556 6.616 17.731 1.00 96.31 243 SER A N 1
ATOM 1825 C CA . SER A 1 243 ? 1.805 6.515 18.984 1.00 96.31 243 SER A CA 1
ATOM 1826 C C . SER A 1 243 ? 1.000 5.224 19.122 1.00 96.31 243 SER A C 1
ATOM 1828 O O . SER A 1 243 ? 0.691 4.823 20.248 1.00 96.31 243 SER A O 1
ATOM 1830 N N . THR A 1 244 ? 0.675 4.560 18.011 1.00 97.56 244 THR A N 1
ATOM 1831 C CA . THR A 1 244 ? -0.306 3.471 17.971 1.00 97.56 244 THR A CA 1
ATOM 1832 C C . THR A 1 244 ? 0.205 2.294 17.142 1.00 97.56 244 THR A C 1
ATOM 1834 O O . THR A 1 244 ? 0.643 2.468 16.012 1.00 97.56 244 THR A O 1
ATOM 1837 N N . ILE A 1 245 ? 0.139 1.095 17.717 1.00 97.25 245 ILE A N 1
ATOM 1838 C CA . ILE A 1 245 ? 0.511 -0.177 17.090 1.00 97.25 245 ILE A CA 1
ATOM 1839 C C . ILE A 1 245 ? -0.762 -0.928 16.693 1.00 97.25 245 ILE A C 1
ATOM 1841 O O . ILE A 1 245 ? -1.676 -1.072 17.510 1.00 97.25 245 ILE A O 1
ATOM 1845 N N . PHE A 1 246 ? -0.774 -1.471 15.484 1.00 96.06 246 PHE A N 1
ATOM 1846 C CA . PHE A 1 246 ? -1.756 -2.428 14.986 1.00 96.06 246 PHE A CA 1
ATOM 1847 C C . PHE A 1 246 ? -1.066 -3.783 14.832 1.00 96.06 246 PHE A C 1
ATOM 1849 O O . PHE A 1 246 ? -0.022 -3.877 14.194 1.00 96.06 246 PHE A O 1
ATOM 1856 N N . ASP A 1 247 ? -1.612 -4.814 15.472 1.00 94.38 247 ASP A N 1
ATOM 1857 C CA . ASP A 1 247 ? -1.100 -6.182 15.368 1.00 94.38 247 ASP A CA 1
ATOM 1858 C C . ASP A 1 247 ? -1.673 -6.820 14.101 1.00 94.38 247 ASP A C 1
ATOM 1860 O O . ASP A 1 247 ? -2.887 -6.959 13.989 1.00 94.38 247 ASP A O 1
ATOM 1864 N N . THR A 1 248 ? -0.810 -7.176 13.152 1.00 90.94 248 THR A N 1
ATOM 1865 C CA . THR A 1 248 ? -1.196 -7.784 11.869 1.00 90.94 248 THR A CA 1
ATOM 1866 C C . THR A 1 248 ? -0.754 -9.242 11.769 1.00 90.94 248 THR A C 1
ATOM 1868 O O . THR A 1 248 ? -0.875 -9.861 10.717 1.00 90.94 248 THR A O 1
ATOM 1871 N N . SER A 1 249 ? -0.266 -9.822 12.869 1.00 87.69 249 SER A N 1
ATOM 1872 C CA . SER A 1 249 ? 0.318 -11.167 12.891 1.00 87.69 249 SER A CA 1
ATOM 1873 C C . SER A 1 249 ? -0.697 -12.301 12.720 1.00 87.69 249 SER A C 1
ATOM 1875 O O . SER A 1 249 ? -0.306 -13.450 12.517 1.00 87.69 249 SER A O 1
ATOM 1877 N N . GLN A 1 250 ? -1.996 -12.015 12.849 1.00 86.25 250 GLN A N 1
ATOM 1878 C CA . GLN A 1 250 ? -3.057 -13.021 12.825 1.00 86.25 250 GLN A CA 1
ATOM 1879 C C . GLN A 1 250 ? -4.292 -12.512 12.089 1.00 86.25 250 GLN A C 1
ATOM 1881 O O . GLN A 1 250 ? -4.728 -11.376 12.292 1.00 86.25 250 GLN A O 1
ATOM 1886 N N . TRP A 1 251 ? -4.903 -13.403 11.307 1.00 87.50 251 TRP A N 1
ATOM 1887 C CA . TRP A 1 251 ? -6.228 -13.209 10.733 1.00 87.50 251 TRP A CA 1
ATOM 1888 C C . TRP A 1 251 ? -7.204 -14.279 11.258 1.00 87.50 251 TRP A C 1
ATOM 1890 O O . TRP A 1 251 ? -6.834 -15.457 11.296 1.00 87.50 251 TRP A O 1
ATOM 1900 N N . PRO A 1 252 ? -8.450 -13.918 11.622 1.00 89.44 252 PRO A N 1
ATOM 1901 C CA . PRO A 1 252 ? -9.010 -12.563 11.670 1.00 89.44 252 PRO A CA 1
ATOM 1902 C C . PRO A 1 252 ? -8.408 -11.683 12.771 1.00 89.44 252 PRO A C 1
ATOM 1904 O O . PRO A 1 252 ? -8.242 -12.117 13.908 1.00 89.44 252 PRO A O 1
ATOM 1907 N N . THR A 1 253 ? -8.118 -10.428 12.438 1.00 91.56 253 THR A N 1
ATOM 1908 C CA . THR A 1 253 ? -7.521 -9.464 13.369 1.00 91.56 253 THR A CA 1
ATOM 1909 C C . THR A 1 253 ? -8.603 -8.807 14.223 1.00 91.56 253 THR A C 1
ATOM 1911 O O . THR A 1 253 ? -9.580 -8.282 13.687 1.00 91.56 253 THR A O 1
ATOM 1914 N N . GLU A 1 254 ? -8.459 -8.829 15.550 1.00 94.06 254 GLU A N 1
ATOM 1915 C CA . GLU A 1 254 ? -9.397 -8.155 16.459 1.00 94.06 254 GLU A CA 1
ATOM 1916 C C . GLU A 1 254 ? -9.427 -6.634 16.213 1.00 94.06 254 GLU A C 1
ATOM 1918 O O . GLU A 1 254 ? -8.410 -6.020 15.898 1.00 94.06 254 GLU A O 1
ATOM 1923 N N . ALA A 1 255 ? -10.584 -5.998 16.420 1.00 96.69 255 ALA A N 1
ATOM 1924 C CA . ALA A 1 255 ? -10.767 -4.547 16.315 1.00 96.69 255 ALA A CA 1
ATOM 1925 C C . ALA A 1 255 ? -10.139 -3.800 17.507 1.00 96.69 255 ALA A C 1
ATOM 1927 O O . ALA A 1 255 ? -10.818 -3.178 18.332 1.00 96.69 255 ALA A O 1
ATOM 1928 N N . VAL A 1 256 ? -8.819 -3.901 17.634 1.00 97.12 256 VAL A N 1
ATOM 1929 C CA . VAL A 1 256 ? -8.030 -3.349 18.732 1.00 97.12 256 VAL A CA 1
ATOM 1930 C C . VAL A 1 256 ? -6.724 -2.763 18.206 1.00 97.12 256 VAL A C 1
ATOM 1932 O O . VAL A 1 256 ? -6.154 -3.229 17.227 1.00 97.12 256 VAL A O 1
ATOM 1935 N N . ALA A 1 257 ? -6.232 -1.746 18.898 1.00 97.44 257 ALA A N 1
ATOM 1936 C CA . ALA A 1 257 ? -4.909 -1.177 18.696 1.00 97.44 257 ALA A CA 1
ATOM 1937 C C . ALA A 1 257 ? -4.193 -1.073 20.046 1.00 97.44 257 ALA A C 1
ATOM 1939 O O . ALA A 1 257 ? -4.806 -1.220 21.108 1.00 97.44 257 ALA A O 1
ATOM 1940 N N . TYR A 1 258 ? -2.895 -0.805 20.041 1.00 97.81 258 TYR A N 1
ATOM 1941 C CA . TYR A 1 258 ? -2.088 -0.740 21.255 1.00 97.81 258 TYR A CA 1
ATOM 1942 C C . TYR A 1 258 ? -1.355 0.593 21.335 1.00 97.81 258 TYR A C 1
ATOM 1944 O O . TYR A 1 258 ? -0.769 1.057 20.365 1.00 97.81 258 TYR A O 1
ATOM 1952 N N . ASP A 1 259 ? -1.370 1.224 22.506 1.00 97.50 259 ASP A N 1
ATOM 1953 C CA . ASP A 1 259 ? -0.563 2.422 22.751 1.00 97.50 259 ASP A CA 1
ATOM 1954 C C . ASP A 1 259 ? 0.927 2.054 22.689 1.00 97.50 259 ASP A C 1
ATOM 1956 O O . ASP A 1 259 ? 1.391 1.245 23.492 1.00 97.50 259 ASP A O 1
ATOM 1960 N N . ALA A 1 260 ? 1.686 2.642 21.765 1.00 96.50 260 ALA A N 1
ATOM 1961 C CA . ALA A 1 260 ? 3.066 2.241 21.479 1.00 96.50 260 ALA A CA 1
ATOM 1962 C C . ALA A 1 260 ? 4.008 2.414 22.683 1.00 96.50 260 ALA A C 1
ATOM 1964 O O . ALA A 1 260 ? 4.980 1.677 22.845 1.00 96.50 260 ALA A O 1
ATOM 1965 N N . LYS A 1 261 ? 3.707 3.367 23.573 1.00 96.31 261 LYS A N 1
ATOM 1966 C CA . LYS A 1 261 ? 4.532 3.674 24.747 1.00 96.31 261 LYS A CA 1
ATOM 1967 C C . LYS A 1 261 ? 4.282 2.723 25.913 1.00 96.31 261 LYS A C 1
ATOM 1969 O O . LYS A 1 261 ? 5.202 2.350 26.639 1.00 96.31 261 LYS A O 1
ATOM 1974 N N . THR A 1 262 ? 3.023 2.402 26.173 1.00 96.19 262 THR A N 1
ATOM 1975 C CA . THR A 1 262 ? 2.594 1.637 27.348 1.00 96.19 262 THR A CA 1
ATOM 1976 C C . THR A 1 262 ? 2.288 0.188 27.014 1.00 96.19 262 THR A C 1
ATOM 1978 O O . THR A 1 262 ? 2.232 -0.635 27.929 1.00 96.19 262 THR A O 1
ATOM 1981 N N . GLY A 1 263 ? 2.084 -0.114 25.738 1.00 97.50 263 GLY A N 1
ATOM 1982 C CA . GLY A 1 263 ? 1.657 -1.384 25.178 1.00 97.50 263 GLY A CA 1
ATOM 1983 C C . GLY A 1 263 ? 0.227 -1.785 25.507 1.00 97.50 263 GLY A C 1
ATOM 1984 O O . GLY A 1 263 ? -0.132 -2.952 25.377 1.00 97.50 263 GLY A O 1
ATOM 1985 N N . ARG A 1 264 ? -0.582 -0.864 26.037 1.00 97.19 264 ARG A N 1
ATOM 1986 C CA . ARG A 1 264 ? -1.936 -1.180 26.503 1.00 97.19 264 ARG A CA 1
ATOM 1987 C C . ARG A 1 264 ? -2.894 -1.233 25.324 1.00 97.19 264 ARG A C 1
ATOM 1989 O O . ARG A 1 264 ? -2.942 -0.293 24.537 1.00 97.19 264 ARG A O 1
ATOM 1996 N N . GLN A 1 265 ? -3.680 -2.303 25.275 1.00 97.69 265 GLN A N 1
ATOM 1997 C CA . GLN A 1 265 ? -4.768 -2.455 24.320 1.00 97.69 265 GLN A CA 1
ATOM 1998 C C . GLN A 1 265 ? -5.820 -1.352 24.481 1.00 97.69 265 GLN A C 1
ATOM 2000 O O . GLN A 1 265 ? -6.164 -0.941 25.596 1.00 97.69 265 GLN A O 1
ATOM 2005 N N . ARG A 1 266 ? -6.347 -0.914 23.345 1.00 97.56 266 ARG A N 1
ATOM 2006 C CA . ARG A 1 266 ? -7.422 0.052 23.168 1.00 97.56 266 ARG A CA 1
ATOM 2007 C C . ARG A 1 266 ? -8.368 -0.508 22.111 1.00 97.56 266 ARG A C 1
ATOM 2009 O O . ARG A 1 266 ? -7.918 -1.027 21.097 1.00 97.56 266 ARG A O 1
ATOM 2016 N N . GLN A 1 267 ? -9.666 -0.437 22.365 1.00 97.69 267 GLN A N 1
ATOM 2017 C CA . GLN A 1 267 ? -10.658 -0.912 21.408 1.00 97.69 267 GLN A CA 1
ATOM 2018 C C . GLN A 1 267 ? -10.814 0.100 20.271 1.00 97.69 267 GLN A C 1
ATOM 2020 O O . GLN A 1 267 ? -10.854 1.303 20.531 1.00 97.69 267 GLN A O 1
ATOM 2025 N N . ILE A 1 268 ? -10.901 -0.400 19.041 1.00 98.00 268 ILE A N 1
ATOM 2026 C CA . ILE A 1 268 ? -11.318 0.371 17.873 1.00 98.00 268 ILE A CA 1
ATOM 2027 C C . ILE A 1 268 ? -12.846 0.340 17.843 1.00 98.00 268 ILE A C 1
ATOM 2029 O O . ILE A 1 268 ? -13.448 -0.732 17.934 1.00 98.00 268 ILE A O 1
ATOM 2033 N N . ASP A 1 269 ? -13.483 1.503 17.737 1.00 97.69 269 ASP A N 1
ATOM 2034 C CA . ASP A 1 269 ? -14.946 1.635 17.678 1.00 97.69 269 ASP A CA 1
ATOM 2035 C C . ASP A 1 269 ? -15.458 1.342 16.257 1.00 97.69 269 ASP A C 1
ATOM 2037 O O . ASP A 1 269 ? -16.093 2.171 15.606 1.00 97.69 269 ASP A O 1
ATOM 2041 N N . ALA A 1 270 ? -15.090 0.170 15.737 1.00 95.56 270 ALA A N 1
ATOM 2042 C CA . ALA A 1 270 ? -15.535 -0.333 14.448 1.00 95.56 270 ALA A CA 1
ATOM 2043 C C . ALA A 1 270 ? -16.915 -1.015 14.577 1.00 95.56 270 ALA A C 1
ATOM 2045 O O . ALA A 1 270 ? -17.264 -1.515 15.649 1.00 95.56 270 ALA A O 1
ATOM 2046 N N . PRO A 1 271 ? -17.693 -1.113 13.481 1.00 95.38 271 PRO A N 1
ATOM 2047 C CA . PRO A 1 271 ? -18.992 -1.793 13.463 1.00 95.38 271 PRO A CA 1
ATOM 2048 C C . PRO A 1 271 ? -18.995 -3.233 14.007 1.00 95.38 271 PRO A C 1
ATOM 2050 O O . PRO A 1 271 ? -20.016 -3.692 14.526 1.00 95.38 271 PRO A O 1
ATOM 2053 N N . TRP A 1 272 ? -17.871 -3.948 13.900 1.00 96.56 272 TRP A N 1
ATOM 2054 C CA . TRP A 1 272 ? -17.723 -5.340 14.328 1.00 96.56 272 TRP A CA 1
ATOM 2055 C C . TRP A 1 272 ? -16.419 -5.576 15.093 1.00 96.56 272 TRP A C 1
ATOM 2057 O O . TRP A 1 272 ? -15.558 -4.707 15.183 1.00 96.56 272 TRP A O 1
ATOM 2067 N N . GLY A 1 273 ? -16.280 -6.784 15.649 1.00 94.81 273 GLY A N 1
ATOM 2068 C CA . GLY A 1 273 ? -15.147 -7.174 16.491 1.00 94.81 273 GLY A CA 1
ATOM 2069 C C . GLY A 1 273 ? -13.829 -7.437 15.758 1.00 94.81 273 GLY A C 1
ATOM 2070 O O . GLY A 1 273 ? -12.847 -7.718 16.436 1.00 94.81 273 GLY A O 1
ATOM 2071 N N . HIS A 1 274 ? -13.794 -7.343 14.425 1.00 96.44 274 HIS A N 1
ATOM 2072 C CA . HIS A 1 274 ? -12.582 -7.541 13.627 1.00 96.44 274 HIS A CA 1
ATOM 2073 C C . HIS A 1 274 ? -12.337 -6.361 12.691 1.00 96.44 274 HIS A C 1
ATOM 2075 O O . HIS A 1 274 ? -13.286 -5.735 12.202 1.00 96.44 274 HIS A O 1
ATOM 2081 N N . PHE A 1 275 ? -11.065 -6.057 12.456 1.00 95.50 275 PHE A N 1
ATOM 2082 C CA . PHE A 1 275 ? -10.635 -4.887 11.705 1.00 95.50 275 PHE A CA 1
ATOM 2083 C C . PHE A 1 275 ? -9.323 -5.158 10.971 1.00 95.50 275 PHE A C 1
ATOM 2085 O O . PHE A 1 275 ? -8.352 -5.579 11.591 1.00 95.50 275 PHE A O 1
ATOM 2092 N N . ASN A 1 276 ? -9.281 -4.856 9.676 1.00 94.62 276 ASN A N 1
ATOM 2093 C CA . ASN A 1 276 ? -8.056 -4.858 8.885 1.00 94.62 276 ASN A CA 1
ATOM 2094 C C . ASN A 1 276 ? -7.638 -3.412 8.576 1.00 94.62 276 ASN A C 1
ATOM 2096 O O . ASN A 1 276 ? -8.408 -2.683 7.947 1.00 94.62 276 ASN A O 1
ATOM 2100 N N . LEU A 1 277 ? -6.451 -2.991 9.023 1.00 95.75 277 LEU A N 1
ATOM 2101 C CA . LEU A 1 277 ? -5.885 -1.684 8.677 1.00 95.75 277 LEU A CA 1
ATOM 2102 C C . LEU A 1 277 ? -5.467 -1.689 7.204 1.00 95.75 277 LEU A C 1
ATOM 2104 O O . LEU A 1 277 ?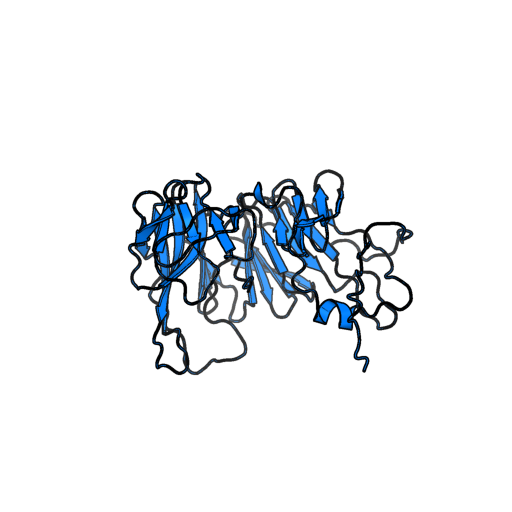 -4.775 -2.603 6.774 1.00 95.75 277 LEU A O 1
ATOM 2108 N N . VAL A 1 278 ? -5.868 -0.664 6.449 1.00 94.81 278 VAL A N 1
ATOM 2109 C CA . VAL A 1 278 ? -5.507 -0.547 5.029 1.00 94.81 278 VAL A CA 1
ATOM 2110 C C . VAL A 1 278 ? -4.453 0.530 4.835 1.00 94.81 278 VAL A C 1
ATOM 2112 O O . VAL A 1 278 ? -3.357 0.225 4.387 1.00 94.81 278 VAL A O 1
ATOM 2115 N N . ALA A 1 279 ? -4.761 1.781 5.183 1.00 95.38 279 ALA A N 1
ATOM 2116 C CA . ALA A 1 279 ? -3.816 2.880 5.025 1.00 95.38 279 ALA A CA 1
ATOM 2117 C C . ALA A 1 279 ? -4.134 4.086 5.918 1.00 95.38 279 ALA A C 1
ATOM 2119 O O . ALA A 1 279 ? -5.206 4.199 6.522 1.00 95.38 279 ALA A O 1
ATOM 2120 N N . TRP A 1 280 ? -3.171 4.998 5.977 1.00 95.94 280 TRP A N 1
ATOM 2121 C CA . TRP A 1 280 ? -3.246 6.314 6.588 1.00 95.94 280 TRP A CA 1
ATOM 2122 C C . TRP A 1 280 ? -3.646 7.349 5.543 1.00 95.94 280 TRP A C 1
ATOM 2124 O O . TRP A 1 280 ? -3.032 7.453 4.482 1.00 95.94 280 TRP A O 1
ATOM 2134 N N . SER A 1 281 ? -4.670 8.138 5.858 1.00 94.25 281 SER A N 1
ATOM 2135 C CA . SER A 1 281 ? -5.017 9.316 5.061 1.00 94.25 281 SER A CA 1
ATOM 2136 C C . SER A 1 281 ? -4.129 10.508 5.425 1.00 94.25 281 SER A C 1
ATOM 2138 O O . SER A 1 281 ? -3.789 11.315 4.560 1.00 94.25 281 SER A O 1
ATOM 2140 N N . ASP A 1 282 ? -3.752 10.598 6.703 1.00 93.50 282 ASP A N 1
ATOM 2141 C CA . ASP A 1 282 ? -2.831 11.577 7.281 1.00 93.50 282 ASP A CA 1
ATOM 2142 C C . ASP A 1 282 ? -2.280 11.068 8.635 1.00 93.50 282 ASP A C 1
ATOM 2144 O O . ASP A 1 282 ? -2.482 9.912 9.007 1.00 93.50 282 ASP A O 1
ATOM 2148 N N . GLU A 1 283 ? -1.557 11.914 9.380 1.00 93.38 283 GLU A N 1
ATOM 2149 C CA . GLU A 1 283 ? -0.953 11.549 10.674 1.00 93.38 283 GLU A CA 1
ATOM 2150 C C . GLU A 1 283 ? -1.971 11.247 11.790 1.00 93.38 283 GLU A C 1
ATOM 2152 O O . GLU A 1 283 ? -1.625 10.568 12.757 1.00 93.38 283 GLU A O 1
ATOM 2157 N N . ASP A 1 284 ? -3.203 11.753 11.688 1.00 95.50 284 ASP A N 1
ATOM 2158 C CA . ASP A 1 284 ? -4.248 11.636 12.710 1.00 95.50 284 ASP A CA 1
ATOM 2159 C C . ASP A 1 284 ? -5.429 10.744 12.250 1.00 95.50 284 ASP A C 1
ATOM 2161 O O . ASP A 1 284 ? -6.302 10.430 13.069 1.00 95.50 284 ASP A O 1
ATOM 2165 N N . THR A 1 285 ? -5.446 10.279 10.993 1.00 96.94 285 THR A N 1
ATOM 2166 C CA . THR A 1 285 ? -6.571 9.559 10.370 1.00 96.94 285 THR A CA 1
ATOM 2167 C C . THR A 1 285 ? -6.118 8.334 9.573 1.00 96.94 285 THR A C 1
ATOM 2169 O O . THR A 1 285 ? -5.302 8.436 8.657 1.00 96.94 285 THR A O 1
ATOM 2172 N N . PHE A 1 286 ? -6.726 7.179 9.851 1.00 97.12 286 PHE A N 1
ATOM 2173 C CA . PHE A 1 286 ? -6.581 5.954 9.058 1.00 97.12 286 PHE A CA 1
ATOM 2174 C C . PHE A 1 286 ? -7.909 5.503 8.471 1.00 97.12 286 PHE A C 1
ATOM 2176 O O . PHE A 1 286 ? -8.986 5.965 8.855 1.00 97.12 286 PHE A O 1
ATOM 2183 N N . PHE A 1 287 ? -7.841 4.540 7.566 1.00 97.00 287 PHE A N 1
ATOM 2184 C CA . PHE A 1 287 ? -8.991 3.760 7.165 1.00 97.00 287 PHE A CA 1
ATOM 2185 C C . PHE A 1 287 ? -8.653 2.278 7.098 1.00 97.00 287 PHE A C 1
ATOM 2187 O O . PHE A 1 287 ? -7.501 1.853 6.989 1.00 97.00 287 PHE A O 1
ATOM 2194 N N . GLY A 1 288 ? -9.700 1.478 7.201 1.00 96.44 288 GLY A N 1
ATOM 2195 C CA . GLY A 1 288 ? -9.591 0.038 7.151 1.00 96.44 288 GLY A CA 1
ATOM 2196 C C . GLY A 1 288 ? -10.936 -0.613 6.910 1.00 96.44 288 GLY A C 1
ATOM 2197 O O . GLY A 1 288 ? -11.942 0.055 6.660 1.00 96.44 288 GLY A O 1
ATOM 2198 N N . VAL A 1 289 ? -10.948 -1.934 6.991 1.00 96.94 289 VAL A N 1
ATOM 2199 C CA . VAL A 1 289 ? -12.132 -2.749 6.752 1.00 96.94 289 VAL A CA 1
ATOM 2200 C C . VAL A 1 289 ? -12.578 -3.355 8.067 1.00 96.94 289 VAL A C 1
ATOM 2202 O O . VAL A 1 289 ? -11.904 -4.216 8.628 1.00 96.94 289 VAL A O 1
ATOM 2205 N N . ALA A 1 290 ? -13.741 -2.931 8.548 1.00 97.31 290 ALA A N 1
ATOM 2206 C CA . ALA A 1 290 ? -14.444 -3.651 9.592 1.00 97.31 290 ALA A CA 1
ATOM 2207 C C . ALA A 1 290 ? -14.977 -4.961 9.001 1.00 97.31 290 ALA A C 1
ATOM 2209 O O . ALA A 1 290 ? -15.586 -4.959 7.928 1.00 97.31 290 ALA A O 1
ATOM 2210 N N . GLN A 1 291 ? -14.753 -6.071 9.700 1.00 95.62 291 GLN A N 1
ATOM 2211 C CA . GLN A 1 291 ? -15.104 -7.405 9.224 1.00 95.62 291 GLN A CA 1
ATOM 2212 C C . GLN A 1 291 ? -16.031 -8.109 10.210 1.00 95.62 291 GLN A C 1
ATOM 2214 O O . GLN A 1 291 ? -15.763 -8.202 11.414 1.00 95.62 291 GLN A O 1
ATOM 2219 N N . ARG A 1 292 ? -17.124 -8.660 9.688 1.00 95.50 292 ARG A N 1
ATOM 2220 C CA . ARG A 1 292 ? -17.973 -9.582 10.431 1.00 95.50 292 ARG A CA 1
ATOM 2221 C C . ARG A 1 292 ? -17.544 -11.009 10.137 1.00 95.50 292 ARG A C 1
ATOM 2223 O O . ARG A 1 292 ? -17.664 -11.473 9.005 1.00 95.50 292 ARG A O 1
ATOM 2230 N N . ILE A 1 293 ? -17.105 -11.697 11.183 1.00 93.00 293 ILE A N 1
ATOM 2231 C CA . ILE A 1 293 ? -16.679 -13.09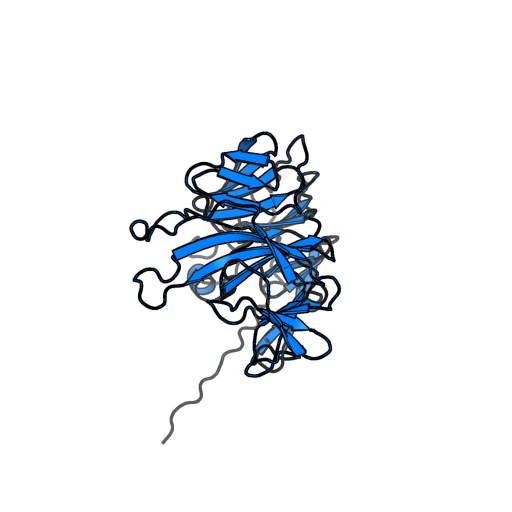2 11.119 1.00 93.00 293 ILE A CA 1
ATOM 2232 C C . ILE A 1 293 ? -17.723 -13.981 11.803 1.00 93.00 293 ILE A C 1
ATOM 2234 O O . ILE A 1 293 ? -18.182 -13.660 12.902 1.00 93.00 293 ILE A O 1
ATOM 2238 N N . ASP A 1 294 ? -18.084 -15.087 11.158 1.00 91.00 294 ASP A N 1
ATOM 2239 C CA . ASP A 1 294 ? -18.858 -16.197 11.719 1.00 91.00 294 ASP A CA 1
ATOM 2240 C C . ASP A 1 294 ? -18.016 -17.475 11.637 1.00 91.00 294 ASP A C 1
ATOM 2242 O O . ASP A 1 294 ? -17.838 -18.058 10.570 1.00 91.00 294 ASP A O 1
ATOM 2246 N N . ASP A 1 295 ? -17.497 -17.918 12.780 1.00 88.31 295 ASP A N 1
ATOM 2247 C CA . ASP A 1 295 ? -16.605 -19.075 12.908 1.00 88.31 295 ASP A CA 1
ATOM 2248 C C . ASP A 1 295 ? -17.269 -20.418 12.561 1.00 88.31 295 ASP A C 1
ATOM 2250 O O . ASP A 1 295 ? -16.602 -21.453 12.506 1.00 88.31 295 ASP A O 1
ATOM 2254 N N . LYS A 1 296 ? -18.587 -20.421 12.338 1.00 87.50 296 LYS A N 1
ATOM 2255 C CA . LYS A 1 296 ? -19.375 -21.615 12.011 1.00 87.50 296 LYS A CA 1
ATOM 2256 C C . LYS A 1 296 ? -19.817 -21.668 10.556 1.00 87.50 296 LYS A C 1
ATOM 2258 O O . LYS A 1 296 ? -20.407 -22.676 10.160 1.00 87.50 296 LYS A O 1
ATOM 2263 N N . ALA A 1 297 ? -19.598 -20.603 9.793 1.00 84.50 297 ALA A N 1
ATOM 2264 C CA . ALA A 1 297 ? -19.944 -20.554 8.384 1.00 84.50 297 ALA A CA 1
ATOM 2265 C C . ALA A 1 297 ? -18.881 -21.254 7.521 1.00 84.50 297 ALA A C 1
ATOM 2267 O O . ALA A 1 297 ? -17.738 -21.425 7.939 1.00 84.50 297 ALA A O 1
ATOM 2268 N N . GLU A 1 298 ? -19.271 -21.665 6.312 1.00 81.06 298 GLU A N 1
ATOM 2269 C CA . GLU A 1 298 ? -18.340 -22.231 5.327 1.00 81.06 298 GLU A CA 1
ATOM 2270 C C . GLU A 1 298 ? -17.339 -21.170 4.856 1.00 81.06 298 GLU A C 1
ATOM 2272 O O . GLU A 1 298 ? -16.131 -21.388 4.926 1.00 81.06 298 GLU A O 1
ATOM 2277 N N . ASN A 1 299 ? -17.842 -19.987 4.488 1.00 81.44 299 ASN A N 1
ATOM 2278 C CA . ASN A 1 299 ? -17.045 -18.772 4.420 1.00 81.44 299 ASN A CA 1
ATOM 2279 C C . ASN A 1 299 ? -17.180 -18.004 5.738 1.00 81.44 299 ASN A C 1
ATOM 2281 O O . ASN A 1 299 ? -18.257 -17.480 6.055 1.00 81.44 299 ASN A O 1
ATOM 2285 N N . VAL A 1 300 ? -16.090 -17.961 6.511 1.00 88.56 300 VAL A N 1
ATOM 2286 C CA . VAL A 1 300 ? -16.083 -17.324 7.835 1.00 88.56 300 VAL A CA 1
ATOM 2287 C C . VAL A 1 300 ? -16.243 -15.810 7.745 1.00 88.56 300 VAL A C 1
ATOM 2289 O O . VAL A 1 300 ? -16.782 -15.202 8.666 1.00 88.56 300 VAL A O 1
ATOM 2292 N N . LEU A 1 301 ? -15.818 -15.186 6.645 1.00 89.56 301 LEU A N 1
ATOM 2293 C CA . LEU A 1 301 ? -16.028 -13.766 6.399 1.00 89.56 301 LEU A CA 1
ATOM 2294 C C . LEU A 1 301 ? -17.436 -13.565 5.829 1.00 89.56 301 LEU A C 1
ATOM 2296 O O . LEU A 1 301 ? -17.775 -14.142 4.803 1.00 89.56 301 LEU A O 1
ATOM 2300 N N . ARG A 1 302 ? -18.266 -12.766 6.510 1.00 91.31 302 ARG A N 1
ATOM 2301 C CA . ARG A 1 302 ? -19.688 -12.586 6.163 1.00 91.31 302 ARG A CA 1
ATOM 2302 C C . ARG A 1 302 ? -20.008 -11.229 5.569 1.00 91.31 302 ARG A C 1
ATOM 2304 O O . ARG A 1 302 ? -20.831 -11.131 4.665 1.00 91.31 302 ARG A O 1
ATOM 2311 N N . GLU A 1 303 ? -19.452 -10.188 6.174 1.00 93.62 303 GLU A N 1
ATOM 2312 C CA . GLU A 1 303 ? -19.729 -8.803 5.817 1.00 93.62 303 GLU A CA 1
ATOM 2313 C C . GLU A 1 303 ? -18.450 -7.982 5.974 1.00 93.62 303 GLU A C 1
ATOM 2315 O O . GLU A 1 303 ? -17.662 -8.195 6.904 1.00 93.62 303 GLU A O 1
ATOM 2320 N N . GLN A 1 304 ? -18.273 -7.025 5.073 1.00 94.81 304 GLN A N 1
ATOM 2321 C CA . GLN A 1 304 ? -17.183 -6.065 5.070 1.00 94.81 304 GLN A CA 1
ATOM 2322 C C . GLN A 1 304 ? -17.744 -4.651 4.991 1.00 94.81 304 GLN A C 1
ATOM 2324 O O . GLN A 1 304 ? -18.761 -4.392 4.346 1.00 94.81 304 GLN A O 1
ATOM 2329 N N . GLN A 1 305 ? -17.079 -3.718 5.662 1.00 96.81 305 GLN A N 1
ATOM 2330 C CA . GLN A 1 305 ? -17.406 -2.304 5.572 1.00 96.81 305 GLN A CA 1
ATOM 2331 C C . GLN A 1 305 ? -16.142 -1.474 5.734 1.00 96.81 305 GLN A C 1
ATOM 2333 O O . GLN A 1 305 ? -15.424 -1.604 6.724 1.00 96.81 305 GLN A O 1
ATOM 2338 N N . VAL A 1 306 ? -15.889 -0.595 4.773 1.00 97.56 306 VAL A N 1
ATOM 2339 C CA . VAL A 1 306 ? -14.805 0.376 4.848 1.00 97.56 306 VAL A CA 1
ATOM 2340 C C . VAL A 1 306 ? -15.207 1.473 5.821 1.00 97.56 306 VAL A C 1
ATOM 2342 O O . VAL A 1 306 ? -16.300 2.051 5.738 1.00 97.56 306 VAL A O 1
ATOM 2345 N N . VAL A 1 307 ? -14.308 1.766 6.750 1.00 98.19 307 VAL A N 1
ATOM 2346 C CA . VAL A 1 307 ? -14.468 2.805 7.763 1.00 98.19 307 VAL A CA 1
ATOM 2347 C C . VAL A 1 307 ? -13.226 3.689 7.786 1.00 98.19 307 VAL A C 1
ATOM 2349 O O . VAL A 1 307 ? -12.115 3.214 7.558 1.00 98.19 307 VAL A O 1
ATOM 2352 N N . THR A 1 308 ? -13.408 4.969 8.091 1.00 97.88 308 THR A N 1
ATOM 2353 C CA . THR A 1 308 ? -12.315 5.878 8.465 1.00 97.88 308 THR A CA 1
ATOM 2354 C C . THR A 1 308 ? -12.321 6.075 9.973 1.00 97.88 308 THR A C 1
ATOM 2356 O O . THR A 1 308 ? -13.395 6.100 10.573 1.00 97.88 308 THR A O 1
ATOM 2359 N N . CYS A 1 309 ? -11.153 6.189 10.593 1.00 98.38 309 CYS A N 1
ATOM 2360 C CA . CYS A 1 309 ? -10.994 6.246 12.036 1.00 98.38 309 CYS A CA 1
ATOM 2361 C C . CYS A 1 309 ? -9.938 7.284 12.439 1.00 98.38 309 CYS A C 1
ATOM 2363 O O . CYS A 1 309 ? -8.930 7.462 11.758 1.00 98.38 309 CYS A O 1
ATOM 2365 N N . GLU A 1 310 ? -10.129 7.926 13.589 1.00 97.56 310 GLU A N 1
ATOM 2366 C CA . GLU A 1 310 ? -9.131 8.836 14.169 1.00 97.56 310 GLU A CA 1
ATOM 2367 C C . GLU A 1 310 ? -8.114 8.064 15.031 1.00 97.56 310 GLU A C 1
ATOM 2369 O O . GLU A 1 310 ? -8.507 7.274 15.891 1.00 97.56 310 GLU A O 1
ATOM 2374 N N . VAL A 1 311 ? -6.812 8.351 14.926 1.00 95.25 311 VAL A N 1
ATOM 2375 C CA . VAL A 1 311 ? -5.746 7.717 15.746 1.00 95.25 311 VAL A CA 1
ATOM 2376 C C . VAL A 1 311 ? -6.008 7.871 17.240 1.00 95.25 311 VAL A C 1
ATOM 2378 O O . VAL A 1 311 ? -5.885 6.943 18.048 1.00 95.25 311 VAL A O 1
ATOM 2381 N N . ARG A 1 312 ? -6.340 9.100 17.641 1.00 93.69 312 ARG A N 1
ATOM 2382 C CA . ARG A 1 312 ? -6.361 9.475 19.056 1.00 93.69 312 ARG A CA 1
ATOM 2383 C C . ARG A 1 312 ? -7.551 8.900 19.783 1.00 93.69 312 ARG A C 1
ATOM 2385 O O . ARG A 1 312 ? -7.402 8.517 20.940 1.00 93.69 312 ARG A O 1
ATOM 2392 N N . THR A 1 313 ? -8.712 8.842 19.147 1.00 96.25 313 THR A N 1
ATOM 2393 C CA . THR A 1 313 ? -9.943 8.348 19.773 1.00 96.25 313 THR A CA 1
ATOM 2394 C C . THR A 1 313 ? -10.218 6.890 19.416 1.00 96.25 313 THR A C 1
ATOM 2396 O O . THR A 1 313 ? -10.815 6.194 20.233 1.00 96.25 313 THR A O 1
ATOM 2399 N N . LEU A 1 314 ? -9.711 6.418 18.269 1.00 97.88 314 LEU A N 1
ATOM 2400 C CA . LEU A 1 314 ? -10.080 5.161 17.607 1.00 97.88 314 LEU A CA 1
ATOM 2401 C C . LEU A 1 314 ? -11.574 5.084 17.259 1.00 97.88 314 LEU A C 1
ATOM 2403 O O . LEU A 1 314 ? -12.110 3.992 17.073 1.00 97.88 314 LEU A O 1
ATOM 2407 N N . ALA A 1 315 ? -12.245 6.238 17.192 1.00 98.19 315 ALA A N 1
ATOM 2408 C CA . ALA A 1 315 ? -13.625 6.338 16.748 1.00 98.19 315 ALA A CA 1
ATOM 2409 C C . ALA A 1 315 ? -13.680 6.177 15.229 1.00 98.19 315 ALA A C 1
ATOM 2411 O O . ALA A 1 315 ? -12.946 6.876 14.528 1.00 98.19 315 ALA A O 1
ATOM 2412 N N . CYS A 1 316 ? -14.549 5.293 14.733 1.00 98.44 316 CYS A N 1
ATOM 2413 C CA . CYS A 1 316 ? -14.671 5.017 13.307 1.00 98.44 316 CYS A CA 1
ATOM 2414 C C . CYS A 1 316 ? -16.019 5.467 12.736 1.00 98.44 316 CYS A C 1
ATOM 2416 O O . CYS A 1 316 ? -17.064 5.372 13.377 1.00 98.44 316 CYS A O 1
ATOM 2418 N N . THR A 1 317 ? -15.999 5.923 11.486 1.00 98.06 317 THR A N 1
ATOM 2419 C CA . THR A 1 317 ? -17.180 6.287 10.702 1.00 98.06 317 THR A CA 1
ATOM 2420 C C . THR A 1 317 ? -17.216 5.456 9.420 1.00 98.06 317 THR A C 1
ATOM 2422 O O . THR A 1 317 ? -16.243 5.471 8.663 1.00 98.06 317 THR A O 1
ATOM 2425 N N . PRO A 1 318 ? -18.321 4.745 9.135 1.00 97.69 318 PRO A N 1
ATOM 2426 C CA . PRO A 1 318 ? -18.500 4.067 7.858 1.00 97.69 318 PRO A CA 1
ATOM 2427 C C . PRO A 1 318 ? -18.448 5.013 6.662 1.00 97.69 318 PRO A C 1
ATOM 2429 O O . PRO A 1 318 ? -19.112 6.050 6.657 1.00 97.69 318 PRO A O 1
ATOM 2432 N N . VAL A 1 319 ? -17.692 4.620 5.637 1.00 97.06 319 VAL A N 1
ATOM 2433 C CA . VAL A 1 319 ? -17.577 5.348 4.360 1.00 97.06 319 VAL A CA 1
ATOM 2434 C C . VAL A 1 319 ? -18.078 4.524 3.172 1.00 97.06 319 VAL A C 1
ATOM 2436 O O . VAL A 1 319 ? -18.398 5.100 2.135 1.00 97.06 319 VAL A O 1
ATOM 2439 N N . SER A 1 320 ? -18.231 3.205 3.338 1.00 96.38 320 SER A N 1
ATOM 2440 C CA . SER A 1 320 ? -18.880 2.320 2.365 1.00 96.38 320 SER A CA 1
ATOM 2441 C C . SER A 1 320 ? -20.222 1.777 2.886 1.00 96.38 320 SER A C 1
ATOM 2443 O O . SER A 1 320 ? -20.467 1.744 4.103 1.00 96.38 320 SER A O 1
ATOM 2445 N N . PRO A 1 321 ? -21.101 1.281 1.993 1.00 95.69 321 PRO A N 1
ATOM 2446 C CA . PRO A 1 321 ? -22.158 0.359 2.401 1.00 95.69 321 PRO A CA 1
ATOM 2447 C C . PRO A 1 321 ? -21.566 -0.913 3.029 1.00 95.69 321 PRO A C 1
ATOM 2449 O O . PRO A 1 321 ? -20.369 -1.185 2.919 1.00 95.69 321 PRO A O 1
ATOM 2452 N N . VAL A 1 322 ? -22.425 -1.692 3.687 1.00 96.38 322 VAL A N 1
ATOM 2453 C CA . VAL A 1 322 ? -22.090 -3.064 4.078 1.00 96.38 322 VAL A CA 1
ATOM 2454 C C . VAL A 1 322 ? -22.093 -3.928 2.822 1.00 96.38 322 VAL A C 1
ATOM 2456 O O . VAL A 1 322 ? -23.089 -3.948 2.099 1.00 96.38 322 VAL A O 1
ATOM 2459 N N . ILE A 1 323 ? -20.988 -4.621 2.586 1.00 92.56 323 ILE A N 1
ATOM 2460 C CA . ILE A 1 323 ? -20.772 -5.511 1.448 1.00 92.56 323 ILE A CA 1
ATOM 2461 C C . ILE A 1 323 ? -20.834 -6.932 1.991 1.00 92.56 323 ILE A C 1
ATOM 2463 O O . ILE A 1 323 ? -20.090 -7.278 2.910 1.00 92.56 323 ILE A O 1
ATOM 2467 N N . ALA A 1 324 ? -21.779 -7.723 1.492 1.00 90.12 324 ALA A N 1
ATOM 2468 C CA . ALA A 1 324 ? -21.896 -9.121 1.873 1.00 90.12 324 ALA A CA 1
ATOM 2469 C C . ALA A 1 324 ? -20.831 -9.936 1.141 1.00 90.12 324 ALA A C 1
ATOM 2471 O O . ALA A 1 324 ? -20.523 -9.664 -0.016 1.00 90.12 324 ALA A O 1
ATOM 2472 N N . THR A 1 325 ? -20.292 -10.941 1.815 1.00 83.50 325 THR A N 1
ATOM 2473 C CA . THR A 1 325 ? -19.410 -11.909 1.176 1.00 83.50 325 THR A CA 1
ATOM 2474 C C . THR A 1 325 ? -20.264 -12.998 0.547 1.00 83.50 325 THR A C 1
ATOM 2476 O O . THR A 1 325 ? -21.059 -13.635 1.247 1.00 83.50 325 THR A O 1
ATOM 2479 N N . ASP A 1 326 ? -20.110 -13.210 -0.757 1.00 71.25 326 ASP A N 1
ATOM 2480 C CA . ASP A 1 326 ? -20.831 -14.269 -1.453 1.00 71.25 326 ASP A CA 1
ATOM 2481 C C . ASP A 1 326 ? -20.297 -15.649 -1.052 1.00 71.25 326 ASP A C 1
ATOM 2483 O O . ASP A 1 326 ? -19.092 -15.909 -1.025 1.00 71.25 326 ASP A O 1
ATOM 2487 N N . ASP A 1 327 ? -21.224 -16.548 -0.724 1.00 63.91 327 ASP A N 1
ATOM 2488 C CA . ASP A 1 327 ? -20.921 -17.945 -0.396 1.00 63.91 327 ASP A CA 1
ATOM 2489 C C . ASP A 1 327 ? -20.666 -18.792 -1.658 1.00 63.91 327 ASP A C 1
ATOM 2491 O O . ASP A 1 327 ? -20.079 -19.870 -1.566 1.00 63.91 327 ASP A O 1
ATOM 2495 N N . GLU A 1 328 ? -21.114 -18.317 -2.829 1.00 54.81 328 GLU A N 1
ATOM 2496 C CA . GLU A 1 328 ? -21.174 -19.091 -4.078 1.00 54.81 328 GLU A CA 1
ATOM 2497 C C . GLU A 1 328 ? -19.964 -18.871 -5.017 1.00 54.81 328 GLU A C 1
ATOM 2499 O O . GLU A 1 328 ? -19.640 -19.774 -5.789 1.00 54.81 328 GLU A O 1
ATOM 2504 N N . ASP A 1 329 ? -19.236 -17.752 -4.900 1.00 49.66 329 ASP A N 1
ATOM 2505 C CA . ASP A 1 329 ? -18.146 -17.354 -5.816 1.00 49.66 329 ASP A CA 1
ATOM 2506 C C . ASP A 1 329 ? -16.737 -17.579 -5.231 1.00 49.66 329 ASP A C 1
ATOM 2508 O O . ASP A 1 329 ? -15.860 -16.717 -5.233 1.00 49.66 329 ASP A O 1
ATOM 2512 N N . GLN A 1 330 ? -16.480 -18.793 -4.744 1.00 47.91 330 GLN A N 1
ATOM 2513 C CA . GLN A 1 330 ? -15.188 -19.192 -4.169 1.00 47.91 330 GLN A CA 1
ATOM 2514 C C . GLN A 1 330 ? -14.033 -19.388 -5.181 1.00 47.91 330 GLN A C 1
ATOM 2516 O O . GLN A 1 330 ? -13.178 -20.240 -4.925 1.00 47.91 330 GLN A O 1
ATOM 2521 N N . GLY A 1 331 ? -13.918 -18.690 -6.326 1.00 51.34 331 GLY A N 1
ATOM 2522 C CA . GLY A 1 331 ? -12.761 -19.092 -7.143 1.00 51.34 331 GLY A CA 1
ATOM 2523 C C . GLY A 1 331 ? -12.254 -18.452 -8.410 1.00 51.34 331 GLY A C 1
ATOM 2524 O O . GLY A 1 331 ? -11.392 -19.119 -8.982 1.00 51.34 331 GLY A O 1
ATOM 2525 N N . GLN A 1 332 ? -12.651 -17.265 -8.876 1.00 51.91 332 GLN A N 1
ATOM 2526 C CA . GLN A 1 332 ? -11.871 -16.669 -9.982 1.00 51.91 332 GLN A CA 1
ATOM 2527 C C . GLN A 1 332 ? -11.513 -15.198 -9.809 1.00 51.91 332 GLN A C 1
ATOM 2529 O O . GLN A 1 332 ? -10.343 -14.886 -10.006 1.00 51.91 332 GLN A O 1
ATOM 2534 N N . ASP A 1 333 ? -12.437 -14.339 -9.374 1.00 60.12 333 ASP A N 1
ATOM 2535 C CA . ASP A 1 333 ? -12.198 -12.892 -9.319 1.00 60.12 333 ASP A CA 1
ATOM 2536 C C . ASP A 1 333 ? -12.697 -12.306 -7.983 1.00 60.12 333 ASP A C 1
ATOM 2538 O O . ASP A 1 333 ? -13.725 -12.733 -7.454 1.00 60.12 333 ASP A O 1
ATOM 2542 N N . ALA A 1 334 ? -11.957 -11.357 -7.399 1.00 63.03 334 ALA A N 1
ATOM 2543 C CA . ALA A 1 334 ? -12.323 -10.752 -6.119 1.00 63.03 334 ALA A CA 1
ATOM 2544 C C . ALA A 1 334 ? -13.510 -9.789 -6.290 1.00 63.03 334 ALA A C 1
ATOM 2546 O O . ALA A 1 334 ? -13.423 -8.828 -7.050 1.00 63.03 334 ALA A O 1
ATOM 2547 N N . SER A 1 335 ? -14.603 -10.004 -5.552 1.00 79.12 335 SER A N 1
ATOM 2548 C CA . SER A 1 335 ? -15.764 -9.095 -5.541 1.00 79.12 335 SER A CA 1
ATOM 2549 C C . SER A 1 335 ? -15.534 -7.836 -4.703 1.00 79.12 335 SER A C 1
ATOM 2551 O O . SER A 1 335 ? -16.195 -6.822 -4.916 1.00 79.12 335 SER A O 1
ATOM 2553 N N . PHE A 1 336 ? -14.569 -7.881 -3.781 1.00 89.56 336 PHE A N 1
ATOM 2554 C CA . PHE A 1 336 ? -14.155 -6.761 -2.947 1.00 89.56 336 PHE A CA 1
ATOM 2555 C C . PHE A 1 336 ? -12.634 -6.726 -2.807 1.00 89.56 336 PHE A C 1
ATOM 2557 O O . PHE A 1 336 ? -12.018 -7.732 -2.455 1.00 89.56 336 PHE A O 1
ATOM 2564 N N . LEU A 1 337 ? -12.038 -5.552 -3.014 1.00 91.56 337 LEU A N 1
ATOM 2565 C CA . LEU A 1 337 ? -10.619 -5.304 -2.770 1.00 91.56 337 LEU A CA 1
ATOM 2566 C C . LEU A 1 337 ? -10.426 -3.973 -2.057 1.00 91.56 337 LEU A C 1
ATOM 2568 O O . LEU A 1 337 ? -11.166 -3.011 -2.263 1.00 91.56 337 LEU A O 1
ATOM 2572 N N . VAL A 1 338 ? -9.365 -3.898 -1.270 1.00 92.75 338 VAL A N 1
ATOM 2573 C CA . VAL A 1 338 ? -8.808 -2.637 -0.788 1.00 92.75 338 VAL A CA 1
ATOM 2574 C C . VAL A 1 338 ? -7.382 -2.522 -1.284 1.00 92.75 338 VAL A C 1
ATOM 2576 O O . VAL A 1 338 ? -6.786 -3.485 -1.762 1.00 92.75 338 VAL A O 1
ATOM 2579 N N . GLU A 1 339 ? -6.858 -1.311 -1.234 1.00 90.00 339 GLU A N 1
ATOM 2580 C CA . GLU A 1 339 ? -5.521 -1.054 -1.727 1.00 90.00 339 GLU A CA 1
ATOM 2581 C C . GLU A 1 339 ? -4.463 -1.881 -0.990 1.00 90.00 339 GLU A C 1
ATOM 2583 O O . GLU A 1 339 ? -4.559 -2.096 0.218 1.00 90.00 339 GLU A O 1
ATOM 2588 N N . GLY A 1 340 ? -3.426 -2.310 -1.715 1.00 69.81 340 GLY A N 1
ATOM 2589 C CA . GLY A 1 340 ? -2.232 -2.866 -1.082 1.00 69.81 340 GLY A CA 1
ATOM 2590 C C . GLY A 1 340 ? -2.406 -4.271 -0.501 1.00 69.81 340 GLY A C 1
ATOM 2591 O O . GLY A 1 340 ? -1.430 -4.822 -0.007 1.00 69.81 340 GLY A O 1
ATOM 2592 N N . THR A 1 341 ? -3.582 -4.905 -0.606 1.00 53.09 341 THR A N 1
ATOM 2593 C CA . THR A 1 341 ? -3.762 -6.301 -0.177 1.00 53.09 341 THR A CA 1
ATOM 2594 C C . THR A 1 341 ? -3.104 -7.284 -1.145 1.00 53.09 341 THR A C 1
ATOM 2596 O O . THR A 1 341 ? -3.786 -8.037 -1.828 1.00 53.09 341 THR A O 1
ATOM 2599 N N . SER A 1 342 ? -1.772 -7.326 -1.162 1.00 41.56 342 SER A N 1
ATOM 2600 C CA . SER A 1 342 ? -1.076 -8.607 -1.204 1.00 41.56 342 SER A CA 1
ATOM 2601 C C . SER A 1 342 ? -0.880 -8.999 0.253 1.00 41.56 342 SER A C 1
ATOM 2603 O O . SER A 1 342 ? -0.145 -8.334 0.981 1.00 41.56 342 SER A O 1
ATOM 2605 N N . THR A 1 343 ? -1.597 -10.013 0.720 1.00 33.72 343 THR A N 1
ATOM 2606 C CA . THR A 1 343 ? -1.343 -10.644 2.016 1.00 33.72 343 THR A CA 1
ATOM 2607 C C . THR A 1 343 ? 0.156 -10.907 2.167 1.00 33.72 343 THR A C 1
ATOM 2609 O O . THR A 1 343 ? 0.677 -11.846 1.573 1.00 33.72 343 THR A O 1
ATOM 2612 N N . MET A 1 344 ? 0.852 -10.084 2.957 1.00 28.28 344 MET A N 1
ATOM 2613 C CA . MET A 1 344 ? 2.062 -10.517 3.644 1.00 28.28 344 MET A CA 1
ATOM 2614 C C . MET A 1 344 ? 1.613 -11.480 4.744 1.00 28.28 344 MET A C 1
ATOM 2616 O O . MET A 1 344 ? 1.442 -11.082 5.894 1.00 28.28 344 MET A O 1
ATOM 2620 N N . LEU A 1 345 ? 1.332 -12.722 4.347 1.00 27.39 345 LEU A N 1
ATOM 2621 C CA . LEU A 1 345 ? 1.243 -13.895 5.211 1.00 27.39 345 LEU A CA 1
ATOM 2622 C C . LEU A 1 345 ? 1.897 -15.079 4.507 1.00 27.39 345 LEU A C 1
ATOM 2624 O O . LEU A 1 345 ? 1.474 -15.379 3.367 1.00 27.39 345 LEU A O 1
#

Foldseek 3Di:
DDDDDDPPDPPPPCVPDDFDFDPDWDDDFFADFAPAFDLQLAFWKFFQQWIDGQPAIEGNGDFFPAWHDARFFIWTDDQQWTKTAGSVHDIDTRGNQNDDDWAAALVRQKIKDWRFDIAAAAPVRTHDIKMWMAGRHPSDTLDIDGRGHDDHPDDVVVVVVPQPDFFPHDHPAWTGGHQWIAGSNPRDTDGFDADPVRDTDYPCQQVGQGQLAGKFAWADDDFFIETDPDNPRAIWHAAPVRQKIAGPRDPQGFQWIAGHPPRGIDGQQDPDGGWDWFGHSDRFKTKTKDFQADPPDPPRTFWIFIWMATPPRSYIDTSDDIDTDDPPPPDDHDSMDGHPPPPPD

pLDDT: mean 86.08, std 17.36, range [26.03, 98.44]

Radius of gyration: 20.96 Å; chains: 1; bounding box: 52×60×53 Å

Secondary structure (DSSP, 8-state):
---------------SS-----S-PPPPPPPP--SS---TTS-EEEETTEEEETTEEEE--S--S-EEE-SSEEEEEETTEEEEEETTS-EEEEE---S--EEE-TTS-EEEEEE-SSS-B-TTSPBPPEEEEEETTT--EEEE----PPPTT--HHHHHHHS---EEEE-SSEEEETTEEEETTT--EEEPEE-TTS-EE-TTTTTPPBTTBEEEEEE-STTB-EEES-GGG-EEEE-TTS-EEEE-SSSSPBSEEEETTT-BEEE-B-SSSEEEEEEESSSSEEEEEEEEE-TTSSSSEEEEEEEEEETTT-BEEE-S--EEPPSS--SSS-SEEETT-----

Sequence (345 aa):
MNLRGVVAGALALALTGCGTATMGGKEPFSLPVGPTEWDATAPAWYADGTLHVGQRTVELGDRVDHFVLGPTGVYWMRGGTLMFTSAEGTTETVEKVVWDNLAVSADRSVFATVDQSRGPTDEHDTHVLQVAAFDTRTGEQLYRTPDQEPEDGADLADLYGEIMPLLKGVSNERLFFGSATIDLADGSTTPSTEDGDGIEVYEGLAETLFPEGFHVYISGTGSRRVLSETWIDGLGLLSPDRSTIFDTSQWPTEAVAYDAKTGRQRQIDAPWGHFNLVAWSDEDTFFGVAQRIDDKAENVLREQQVVTCEVRTLACTPVSPVIATDDEDQGQDASFLVEGTSTML